Protein AF-A0A356ZAA3-F1 (afdb_monomer_lite)

Radius of gyration: 23.14 Å; chains: 1; bounding box: 61×34×57 Å

pLDDT: mean 82.39, std 9.38, range [46.5, 93.19]

Structure (mmCIF, N/CA/C/O backbone):
data_AF-A0A356ZAA3-F1
#
_entry.id   AF-A0A356ZAA3-F1
#
loop_
_atom_site.group_PDB
_atom_site.id
_atom_site.type_symbol
_atom_site.label_atom_id
_atom_site.label_alt_id
_atom_site.label_comp_id
_atom_site.label_asym_id
_atom_site.label_entity_id
_atom_site.label_seq_id
_atom_site.pdbx_PDB_ins_code
_atom_site.Cartn_x
_atom_site.Cartn_y
_atom_site.Cartn_z
_atom_site.occupancy
_atom_site.B_iso_or_equiv
_atom_site.auth_seq_id
_atom_site.auth_comp_id
_atom_site.auth_asym_id
_atom_site.auth_atom_id
_atom_site.pdbx_PDB_model_num
ATOM 1 N N . MET A 1 1 ? -2.327 -9.178 7.049 1.00 69.12 1 MET A N 1
ATOM 2 C CA . MET A 1 1 ? -2.289 -9.135 5.570 1.00 69.12 1 MET A CA 1
ATOM 3 C C . MET A 1 1 ? -1.180 -8.228 5.052 1.00 69.12 1 MET A C 1
ATOM 5 O O . MET A 1 1 ? -0.414 -8.702 4.233 1.00 69.12 1 MET A O 1
ATOM 9 N N . LYS A 1 2 ? -0.991 -7.006 5.581 1.00 73.06 2 LYS A N 1
ATOM 10 C CA . LYS A 1 2 ? 0.122 -6.114 5.181 1.00 73.06 2 LYS A CA 1
ATOM 11 C C . LYS A 1 2 ? 1.509 -6.770 5.188 1.00 73.06 2 LYS A C 1
ATOM 13 O O . LYS A 1 2 ? 2.260 -6.604 4.242 1.00 73.06 2 LYS A O 1
ATOM 18 N N . LYS A 1 3 ? 1.813 -7.593 6.202 1.00 79.88 3 LYS A N 1
ATOM 19 C CA . LYS A 1 3 ? 3.078 -8.351 6.267 1.00 79.88 3 LYS A CA 1
ATOM 20 C C . LYS A 1 3 ? 3.294 -9.289 5.075 1.00 79.88 3 LYS A C 1
ATOM 22 O O . LYS A 1 3 ? 4.422 -9.445 4.645 1.00 79.88 3 LYS A O 1
ATOM 27 N N . LEU A 1 4 ? 2.233 -9.904 4.548 1.00 84.75 4 LEU A N 1
ATOM 28 C CA . LEU A 1 4 ? 2.335 -10.791 3.387 1.00 84.75 4 LEU A CA 1
ATOM 29 C C . LEU A 1 4 ? 2.697 -9.992 2.130 1.00 84.75 4 LEU A C 1
ATOM 31 O O . LEU A 1 4 ? 3.590 -10.395 1.399 1.00 84.75 4 LEU A O 1
ATOM 35 N N . PHE A 1 5 ? 2.077 -8.823 1.937 1.00 85.06 5 PHE A N 1
ATOM 36 C CA . PHE A 1 5 ? 2.457 -7.906 0.860 1.00 85.06 5 PHE A CA 1
ATOM 37 C C . PHE A 1 5 ? 3.889 -7.385 1.020 1.00 85.06 5 PHE A C 1
ATOM 39 O O . PHE A 1 5 ? 4.611 -7.360 0.035 1.00 85.06 5 PHE A O 1
ATOM 46 N N . ALA A 1 6 ? 4.327 -7.068 2.243 1.00 84.56 6 ALA A N 1
ATOM 47 C CA . ALA A 1 6 ? 5.713 -6.674 2.510 1.00 84.56 6 ALA A CA 1
ATOM 48 C C . ALA A 1 6 ? 6.722 -7.789 2.163 1.00 84.56 6 ALA A C 1
ATOM 50 O O . ALA A 1 6 ? 7.775 -7.524 1.603 1.00 84.56 6 ALA A O 1
ATOM 51 N N . TRP A 1 7 ? 6.399 -9.057 2.437 1.00 87.75 7 TRP A N 1
ATOM 52 C CA . TRP A 1 7 ? 7.242 -10.179 2.003 1.00 87.75 7 TRP A CA 1
ATOM 53 C C . TRP A 1 7 ? 7.316 -10.305 0.478 1.00 87.75 7 TRP A C 1
ATOM 55 O O . TRP A 1 7 ? 8.381 -10.597 -0.058 1.00 87.75 7 TRP A O 1
ATOM 65 N N . ILE A 1 8 ? 6.208 -10.060 -0.228 1.00 89.75 8 ILE A N 1
ATOM 66 C CA . ILE A 1 8 ? 6.190 -10.051 -1.697 1.00 89.75 8 ILE A CA 1
ATOM 67 C C . ILE A 1 8 ? 7.066 -8.915 -2.239 1.00 89.75 8 ILE A C 1
ATOM 69 O O . ILE A 1 8 ? 7.830 -9.135 -3.174 1.00 89.75 8 ILE A O 1
ATOM 73 N N . THR A 1 9 ? 7.004 -7.718 -1.653 1.00 89.62 9 THR A N 1
ATOM 74 C CA . THR A 1 9 ? 7.828 -6.584 -2.096 1.00 89.62 9 THR A CA 1
ATOM 75 C C . THR A 1 9 ? 9.312 -6.774 -1.770 1.00 89.62 9 THR A C 1
ATOM 77 O O . THR A 1 9 ? 10.146 -6.433 -2.605 1.00 89.62 9 THR A O 1
ATOM 80 N N . VAL A 1 10 ? 9.659 -7.454 -0.668 1.00 90.38 10 VAL A N 1
ATOM 81 C CA . VAL A 1 10 ? 11.037 -7.929 -0.414 1.00 90.38 10 VAL A CA 1
ATOM 82 C C . VAL A 1 10 ? 11.510 -8.866 -1.523 1.00 90.38 10 VAL A C 1
ATOM 84 O O . VAL A 1 10 ? 12.618 -8.699 -2.026 1.00 90.38 10 VAL A O 1
ATOM 87 N N . LEU A 1 11 ? 10.685 -9.837 -1.932 1.00 92.56 11 LEU A N 1
ATOM 88 C CA . LEU A 1 11 ? 11.036 -10.750 -3.026 1.00 92.56 11 LEU A CA 1
ATOM 89 C C . LEU A 1 11 ? 11.244 -10.001 -4.349 1.00 92.56 11 LEU A C 1
ATOM 91 O O . LEU A 1 11 ? 12.172 -10.332 -5.081 1.00 92.56 11 LEU A O 1
ATOM 95 N N . LEU A 1 12 ? 10.441 -8.969 -4.631 1.00 90.38 12 LEU A N 1
ATOM 96 C CA . LEU A 1 12 ? 10.647 -8.090 -5.790 1.00 90.38 12 LEU A CA 1
ATOM 97 C C . LEU A 1 12 ? 11.955 -7.290 -5.688 1.00 90.38 12 LEU A C 1
ATOM 99 O O . LEU A 1 12 ? 12.651 -7.139 -6.687 1.00 90.38 12 LEU A O 1
ATOM 103 N N . GLY A 1 13 ? 12.323 -6.819 -4.495 1.00 88.50 13 GLY A N 1
ATOM 104 C CA . GLY A 1 13 ? 13.613 -6.164 -4.267 1.00 88.50 13 GLY A CA 1
ATOM 105 C C . GLY A 1 13 ? 14.798 -7.111 -4.486 1.00 88.50 13 GLY A C 1
ATOM 106 O O . GLY A 1 13 ? 15.776 -6.734 -5.125 1.00 88.50 13 GLY A O 1
ATOM 107 N N . ILE A 1 14 ? 14.693 -8.365 -4.029 1.00 90.94 14 ILE A N 1
ATOM 108 C CA . ILE A 1 14 ? 15.712 -9.403 -4.273 1.00 90.94 14 ILE A CA 1
ATOM 109 C C . ILE A 1 14 ? 15.798 -9.723 -5.766 1.00 90.94 14 ILE A C 1
ATOM 111 O O . ILE A 1 14 ? 16.895 -9.866 -6.302 1.00 90.94 14 ILE A O 1
ATOM 115 N N . TRP A 1 15 ? 14.654 -9.800 -6.448 1.00 91.06 15 TRP A N 1
ATOM 116 C CA . TRP A 1 15 ? 14.608 -9.971 -7.896 1.00 91.06 15 TRP A CA 1
ATOM 117 C C . TRP A 1 15 ? 15.370 -8.851 -8.614 1.00 91.06 15 TRP A C 1
ATOM 119 O O . TRP A 1 15 ? 16.254 -9.169 -9.402 1.00 91.06 15 TRP A O 1
ATOM 129 N N . LEU A 1 16 ? 15.127 -7.574 -8.280 1.00 86.06 16 LEU A N 1
ATOM 130 C CA . LEU A 1 16 ? 15.867 -6.431 -8.852 1.00 86.06 16 LEU A CA 1
ATOM 131 C C . LEU A 1 16 ? 17.370 -6.487 -8.605 1.00 86.06 16 LEU A C 1
ATOM 133 O O . LEU A 1 16 ? 18.150 -6.034 -9.435 1.00 86.06 16 LEU A O 1
ATOM 137 N N . MET A 1 17 ? 17.796 -7.040 -7.472 1.00 86.88 17 MET A N 1
ATOM 138 C CA . MET A 1 17 ? 19.218 -7.256 -7.262 1.00 86.88 17 MET A CA 1
ATOM 139 C C . MET A 1 17 ? 19.740 -8.321 -8.218 1.00 86.88 17 MET A C 1
ATOM 141 O O . MET A 1 17 ? 20.788 -8.123 -8.792 1.00 86.88 17 MET A O 1
ATOM 145 N N . ILE A 1 18 ? 19.033 -9.430 -8.437 1.00 87.56 18 ILE A N 1
ATOM 146 C CA . ILE A 1 18 ? 19.526 -10.544 -9.267 1.00 87.56 18 ILE A CA 1
ATOM 147 C C . ILE A 1 18 ? 19.454 -10.231 -10.776 1.00 87.56 18 ILE A C 1
ATOM 149 O O . ILE A 1 18 ? 20.2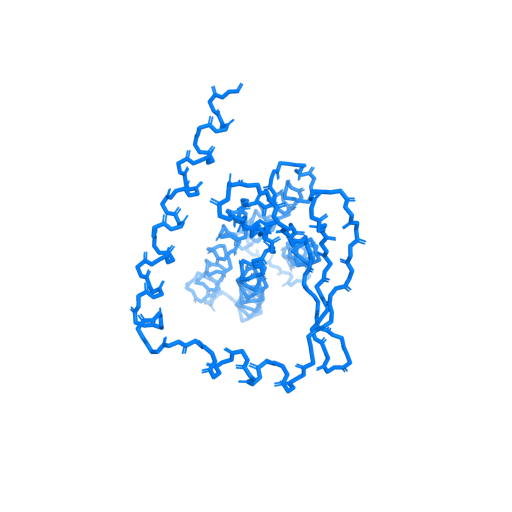43 -10.771 -11.557 1.00 87.56 18 ILE A O 1
ATOM 153 N N . THR A 1 19 ? 18.546 -9.349 -11.207 1.00 86.00 19 THR A N 1
ATOM 154 C CA . THR A 1 19 ? 18.301 -9.057 -12.630 1.00 86.00 19 THR A CA 1
ATOM 155 C C . THR A 1 19 ? 19.508 -8.590 -13.441 1.00 86.00 19 THR A C 1
ATOM 157 O O . THR A 1 19 ? 19.625 -9.067 -14.569 1.00 86.00 19 THR A O 1
ATOM 160 N N . PRO A 1 20 ? 20.437 -7.753 -12.942 1.00 83.00 20 PRO A N 1
ATOM 161 C CA . PRO A 1 20 ? 21.574 -7.295 -13.731 1.00 83.00 20 PRO A CA 1
ATOM 162 C C . PRO A 1 20 ? 22.512 -8.434 -14.148 1.00 83.00 20 PRO A C 1
ATOM 164 O O . PRO A 1 20 ? 23.068 -8.399 -15.244 1.00 83.00 20 PRO A O 1
ATOM 167 N N . TRP A 1 21 ? 22.639 -9.470 -13.309 1.00 83.19 21 TRP A N 1
ATOM 168 C CA . TRP A 1 21 ? 23.399 -10.685 -13.623 1.00 83.19 21 TRP A CA 1
ATOM 169 C C . TRP A 1 21 ? 22.630 -11.638 -14.540 1.00 83.19 21 TRP A C 1
ATOM 171 O O . TRP A 1 21 ? 23.234 -12.315 -15.366 1.00 83.19 21 TRP A O 1
ATOM 181 N N . LEU A 1 22 ? 21.302 -11.695 -14.411 1.00 82.06 22 LEU A N 1
ATOM 182 C CA . LEU A 1 22 ? 20.461 -12.583 -15.216 1.00 82.06 22 LEU A CA 1
ATOM 183 C C . LEU A 1 22 ? 20.287 -12.080 -16.659 1.00 82.06 22 LEU A C 1
ATOM 185 O O . LEU A 1 22 ? 20.209 -12.870 -17.596 1.00 82.06 22 LEU A O 1
ATOM 189 N N . LEU A 1 23 ? 20.193 -10.761 -16.822 1.00 77.00 23 LEU A N 1
ATOM 190 C CA . LEU A 1 23 ? 19.944 -10.079 -18.093 1.00 77.00 23 LEU A CA 1
ATOM 191 C C . LEU A 1 23 ? 21.234 -9.560 -18.754 1.00 77.00 23 LEU A C 1
ATOM 193 O O . LEU A 1 23 ? 21.143 -8.843 -19.749 1.00 77.00 23 LEU A O 1
ATOM 197 N N . ASP A 1 24 ? 22.402 -9.917 -18.206 1.00 75.88 24 ASP A N 1
ATOM 198 C CA . ASP A 1 24 ? 23.741 -9.556 -18.695 1.00 75.88 24 ASP A CA 1
ATOM 199 C C . ASP A 1 24 ? 23.861 -8.061 -19.029 1.00 75.88 24 ASP A C 1
ATOM 201 O O . ASP A 1 24 ? 24.126 -7.645 -20.163 1.00 75.88 24 ASP A O 1
ATOM 205 N N . TYR A 1 25 ? 23.578 -7.221 -18.030 1.00 75.31 25 TYR A N 1
ATOM 206 C CA . TYR A 1 25 ? 23.667 -5.776 -18.194 1.00 75.31 25 TYR A CA 1
ATOM 207 C C . TYR A 1 25 ? 25.112 -5.410 -18.541 1.00 75.31 25 TYR A C 1
ATOM 209 O O . TYR A 1 25 ? 26.010 -5.611 -17.735 1.00 75.31 25 TYR A O 1
ATOM 217 N N . ARG A 1 26 ? 25.355 -4.850 -19.726 1.00 71.38 26 ARG A N 1
ATOM 218 C CA . ARG A 1 26 ? 26.716 -4.468 -20.153 1.00 71.38 26 ARG A CA 1
ATOM 219 C C . ARG A 1 26 ? 27.172 -3.125 -19.591 1.00 71.38 26 ARG A C 1
ATOM 221 O O . ARG A 1 26 ? 28.364 -2.857 -19.507 1.00 71.38 26 ARG A O 1
ATOM 228 N N . GLU A 1 27 ? 26.210 -2.299 -19.202 1.00 77.25 27 GLU A N 1
ATOM 229 C CA . GLU A 1 27 ? 26.428 -0.946 -18.711 1.00 77.25 27 GLU A CA 1
ATOM 230 C C . GLU A 1 27 ? 26.426 -0.912 -17.180 1.00 77.25 27 GLU A C 1
ATOM 232 O O . GLU A 1 27 ? 25.598 -1.546 -16.528 1.00 77.25 27 GLU A O 1
ATOM 237 N N . ILE A 1 28 ? 27.324 -0.115 -16.600 1.00 79.31 28 ILE A N 1
ATOM 238 C CA . ILE A 1 28 ? 27.492 0.007 -15.141 1.00 79.31 28 ILE A CA 1
ATOM 239 C C . ILE A 1 28 ? 26.312 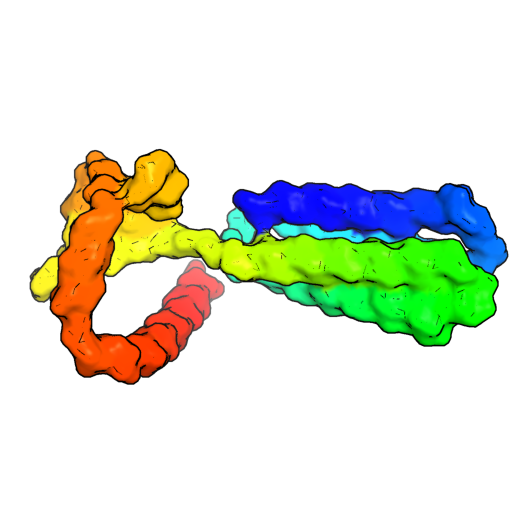0.765 -14.506 1.00 79.31 28 ILE A C 1
ATOM 241 O O . ILE A 1 28 ? 25.905 0.468 -13.383 1.00 79.31 28 ILE A O 1
ATOM 245 N N . LEU A 1 29 ? 25.733 1.736 -15.222 1.00 80.50 29 LEU A N 1
ATOM 246 C CA . LEU A 1 29 ? 24.666 2.599 -14.699 1.00 80.50 29 LEU A CA 1
ATOM 247 C C . LEU A 1 29 ? 23.366 1.832 -14.366 1.00 80.50 29 LEU A C 1
ATOM 249 O O . LEU A 1 29 ? 22.897 1.973 -13.235 1.00 80.50 29 LEU A O 1
ATOM 253 N N . PRO A 1 30 ? 22.796 0.997 -15.264 1.00 78.94 30 PRO A N 1
ATOM 254 C CA . PRO A 1 30 ? 21.618 0.190 -14.939 1.00 78.94 30 PRO A CA 1
ATOM 255 C C . PRO A 1 30 ? 21.880 -0.825 -13.817 1.00 78.94 30 PRO A C 1
ATOM 257 O O . PRO A 1 30 ? 21.014 -1.050 -12.981 1.00 78.94 30 PRO A O 1
ATOM 260 N N . GLN A 1 31 ? 23.088 -1.404 -13.746 1.00 81.44 31 GLN A N 1
ATOM 261 C CA . GLN A 1 31 ? 23.436 -2.364 -12.688 1.00 81.44 31 GLN A CA 1
ATOM 262 C C . GLN A 1 31 ? 23.372 -1.724 -11.296 1.00 81.44 31 GLN A C 1
ATOM 264 O O . GLN A 1 31 ? 22.765 -2.276 -10.374 1.00 81.44 31 GLN A O 1
ATOM 269 N N . TRP A 1 32 ? 23.993 -0.550 -11.136 1.00 85.75 32 TRP A N 1
ATOM 270 C CA . TRP A 1 32 ? 23.993 0.173 -9.863 1.00 85.75 32 TRP A CA 1
ATOM 271 C C . TRP A 1 32 ? 22.608 0.679 -9.484 1.00 85.75 32 TRP A C 1
ATOM 273 O O . TRP A 1 32 ? 22.242 0.607 -8.312 1.00 85.75 32 TRP A O 1
ATOM 283 N N . HIS A 1 33 ? 21.840 1.168 -10.457 1.00 85.81 33 HIS A N 1
ATOM 284 C CA . HIS A 1 33 ? 20.476 1.628 -10.232 1.00 85.81 33 HIS A CA 1
ATOM 285 C C . HIS A 1 33 ? 19.598 0.516 -9.639 1.00 85.81 33 HIS A C 1
ATOM 287 O O . HIS A 1 33 ? 19.064 0.683 -8.540 1.00 85.81 33 HIS A O 1
ATOM 293 N N . ASP A 1 34 ? 19.527 -0.639 -10.303 1.00 84.12 34 ASP A N 1
ATOM 294 C CA . ASP A 1 34 ? 18.655 -1.745 -9.892 1.00 84.12 34 ASP A CA 1
ATOM 295 C C . ASP A 1 34 ? 19.100 -2.335 -8.545 1.00 84.12 34 ASP A C 1
ATOM 297 O O . ASP A 1 34 ? 18.275 -2.604 -7.668 1.00 84.12 34 ASP A O 1
ATOM 301 N N . THR A 1 35 ? 20.416 -2.439 -8.323 1.00 86.25 35 THR A N 1
ATOM 302 C CA . THR A 1 35 ? 20.978 -2.938 -7.058 1.00 86.25 35 THR A CA 1
ATOM 303 C C . THR A 1 35 ? 20.656 -2.008 -5.887 1.00 86.25 35 THR A C 1
ATOM 305 O O . THR A 1 35 ? 20.248 -2.473 -4.821 1.00 86.25 35 THR A O 1
ATOM 308 N N . VAL A 1 36 ? 20.820 -0.691 -6.061 1.00 88.94 36 VAL A N 1
ATOM 309 C CA . VAL A 1 36 ? 20.560 0.293 -4.997 1.00 88.94 36 VAL A CA 1
ATOM 310 C C . VAL A 1 36 ? 19.067 0.380 -4.697 1.00 88.94 36 VAL A C 1
ATOM 312 O O . VAL A 1 36 ? 18.685 0.364 -3.527 1.00 88.94 36 VAL A O 1
ATOM 315 N N . VAL A 1 37 ? 18.214 0.432 -5.723 1.00 87.94 37 VAL A N 1
ATOM 316 C CA . VAL A 1 37 ? 16.758 0.489 -5.530 1.00 87.94 37 VAL A CA 1
ATOM 317 C C . VAL A 1 37 ? 16.249 -0.799 -4.880 1.00 87.94 37 VAL A C 1
ATOM 319 O O . VAL A 1 37 ? 15.506 -0.726 -3.898 1.00 87.94 37 VAL A O 1
ATOM 322 N N . GLY A 1 38 ? 16.703 -1.967 -5.347 1.00 88.12 38 GLY A N 1
ATOM 323 C CA . GLY A 1 38 ? 16.381 -3.261 -4.743 1.00 88.12 38 GLY A CA 1
ATOM 324 C C . GLY A 1 38 ? 16.782 -3.331 -3.268 1.00 88.12 38 GLY A C 1
ATOM 325 O O . GLY A 1 38 ? 15.967 -3.702 -2.420 1.00 88.12 38 GLY A O 1
ATOM 326 N N . LEU A 1 39 ? 17.996 -2.880 -2.933 1.00 91.31 39 LEU A N 1
ATOM 327 C CA . LEU A 1 39 ? 18.485 -2.834 -1.555 1.00 91.31 39 LEU A CA 1
ATOM 328 C C . LEU A 1 39 ? 17.632 -1.915 -0.666 1.00 91.31 39 LEU A C 1
ATOM 330 O O . LEU A 1 39 ? 17.275 -2.296 0.451 1.00 91.31 39 LEU A O 1
ATOM 334 N N . VAL A 1 40 ? 17.275 -0.722 -1.152 1.00 90.00 40 VAL A N 1
ATOM 335 C CA . VAL A 1 40 ? 16.429 0.228 -0.412 1.00 90.00 40 VAL A CA 1
ATOM 336 C C . VAL A 1 40 ? 15.053 -0.375 -0.123 1.00 90.00 40 VAL A C 1
ATOM 338 O O . VAL A 1 40 ? 14.593 -0.290 1.017 1.00 90.00 40 VAL A O 1
ATOM 341 N N . ILE A 1 41 ? 14.422 -1.025 -1.107 1.00 89.19 41 ILE A N 1
ATOM 342 C CA . ILE A 1 41 ? 13.119 -1.691 -0.934 1.00 89.19 41 ILE A CA 1
ATOM 343 C C . ILE A 1 41 ? 13.214 -2.777 0.144 1.00 89.19 41 ILE A C 1
ATOM 345 O O . ILE A 1 41 ? 12.431 -2.772 1.096 1.00 89.19 41 ILE A O 1
ATOM 349 N N . ILE A 1 42 ? 14.214 -3.662 0.048 1.00 90.44 42 ILE A N 1
ATOM 350 C CA . ILE A 1 42 ? 14.425 -4.747 1.018 1.00 90.44 42 ILE A CA 1
ATOM 351 C C . ILE A 1 42 ? 14.590 -4.186 2.434 1.00 90.44 42 ILE A C 1
ATOM 353 O O . ILE A 1 42 ? 13.957 -4.678 3.368 1.00 90.44 42 ILE A O 1
ATOM 357 N N . ILE A 1 43 ? 15.417 -3.151 2.609 1.00 89.06 43 ILE A N 1
ATOM 358 C CA . ILE A 1 43 ? 15.663 -2.543 3.922 1.00 89.06 43 ILE A CA 1
ATOM 359 C C . ILE A 1 43 ? 14.376 -1.930 4.484 1.00 89.06 43 ILE A C 1
ATOM 361 O O . ILE A 1 43 ? 14.044 -2.176 5.645 1.00 89.06 43 ILE A O 1
ATOM 365 N N . LEU A 1 44 ? 13.633 -1.160 3.682 1.00 86.62 44 LEU A N 1
ATOM 366 C CA . LEU A 1 44 ? 12.384 -0.525 4.117 1.00 86.62 44 LEU A CA 1
ATOM 367 C C . LEU A 1 44 ? 11.340 -1.558 4.550 1.00 86.62 44 LEU A C 1
ATOM 369 O O . LEU A 1 44 ? 10.712 -1.405 5.604 1.00 86.62 44 LEU A O 1
ATOM 373 N N . ASP A 1 45 ? 11.186 -2.628 3.776 1.00 85.19 45 ASP A N 1
ATOM 374 C CA . ASP A 1 45 ? 10.210 -3.673 4.064 1.00 85.19 45 ASP A CA 1
ATOM 375 C C . ASP A 1 45 ? 10.629 -4.550 5.249 1.00 85.19 45 ASP A C 1
ATOM 377 O O . ASP A 1 45 ? 9.789 -4.894 6.085 1.00 85.19 45 ASP A O 1
ATOM 381 N N . LEU A 1 46 ? 11.922 -4.853 5.403 1.00 86.62 46 LEU A N 1
ATOM 382 C CA . LEU A 1 46 ? 12.438 -5.537 6.592 1.00 86.62 46 LEU A CA 1
ATOM 383 C C . LEU A 1 46 ? 12.222 -4.695 7.849 1.00 86.62 46 LEU A C 1
ATOM 385 O O . LEU A 1 46 ? 11.730 -5.215 8.852 1.00 86.62 46 LEU A O 1
ATOM 389 N N . ILE A 1 47 ? 12.511 -3.391 7.799 1.00 85.50 47 ILE A N 1
ATOM 390 C CA . ILE A 1 47 ? 12.235 -2.475 8.913 1.00 85.50 47 ILE A CA 1
ATOM 391 C C . ILE A 1 47 ? 10.744 -2.492 9.252 1.00 85.50 47 ILE A C 1
ATOM 393 O O . ILE A 1 47 ? 10.395 -2.526 10.432 1.00 85.50 47 ILE A O 1
ATOM 397 N N . PHE A 1 48 ? 9.856 -2.512 8.255 1.00 81.56 48 PHE A N 1
ATOM 398 C CA . PHE A 1 48 ? 8.415 -2.615 8.479 1.00 81.56 48 PHE A CA 1
ATOM 399 C C . PHE A 1 48 ? 8.003 -3.956 9.112 1.00 81.56 48 PHE A C 1
ATOM 401 O O . PHE A 1 48 ? 7.164 -3.982 10.012 1.00 81.56 48 PHE A O 1
ATOM 408 N N . ILE A 1 49 ? 8.603 -5.073 8.688 1.00 82.44 49 ILE A N 1
ATOM 409 C CA . ILE A 1 49 ? 8.310 -6.413 9.220 1.00 82.44 49 ILE A CA 1
ATOM 410 C C . ILE A 1 49 ? 8.787 -6.562 10.674 1.00 82.44 49 ILE A C 1
ATOM 412 O O . ILE A 1 49 ? 8.056 -7.136 11.494 1.00 82.44 49 ILE A O 1
ATOM 416 N N . TYR A 1 50 ? 9.986 -6.054 10.988 1.00 80.88 50 TYR A N 1
ATOM 417 C CA . TYR A 1 50 ? 10.624 -6.158 12.306 1.00 80.88 50 TYR A CA 1
ATOM 418 C C . TYR A 1 50 ? 10.187 -5.075 13.294 1.00 80.88 50 TYR A C 1
ATOM 420 O O . TYR A 1 50 ? 10.241 -5.295 14.507 1.00 80.88 50 TYR A O 1
ATOM 428 N N . SER A 1 51 ? 9.717 -3.924 12.814 1.00 72.19 51 SER A N 1
ATOM 429 C CA . SER A 1 51 ? 9.191 -2.880 13.688 1.00 72.19 51 SER A CA 1
ATOM 430 C C . SER A 1 51 ? 7.958 -3.386 14.438 1.00 72.19 51 SER A C 1
ATOM 432 O O . SER A 1 51 ? 6.895 -3.617 13.869 1.00 72.19 51 SER A O 1
ATOM 434 N N . LYS A 1 52 ? 8.085 -3.499 15.765 1.00 58.59 52 LYS A N 1
ATOM 435 C CA . LYS A 1 52 ? 6.950 -3.629 16.699 1.00 58.59 52 LYS A CA 1
ATOM 436 C C . LYS A 1 52 ? 6.164 -2.319 16.858 1.00 58.59 52 LYS A C 1
ATOM 438 O O . LYS A 1 52 ? 5.141 -2.305 17.538 1.00 58.59 52 LYS A O 1
ATOM 443 N N . VAL A 1 53 ? 6.672 -1.228 16.281 1.00 50.25 53 VAL A N 1
ATOM 444 C CA . VAL A 1 53 ? 6.096 0.117 16.345 1.00 50.25 53 VAL A CA 1
ATOM 445 C C . VAL A 1 53 ? 4.791 0.153 15.550 1.00 50.25 53 VAL A C 1
ATOM 447 O O . VAL A 1 53 ? 4.730 -0.343 14.431 1.00 50.25 53 VAL A O 1
ATOM 450 N N . ASP A 1 54 ? 3.763 0.725 16.178 1.00 53.34 54 ASP A N 1
ATOM 451 C CA . ASP A 1 54 ? 2.365 0.827 15.754 1.00 53.34 54 ASP A CA 1
ATOM 452 C C . ASP A 1 54 ? 2.078 0.576 14.259 1.00 53.34 54 ASP A C 1
ATOM 454 O O . ASP A 1 54 ? 2.498 1.335 13.381 1.00 53.34 54 ASP A O 1
ATOM 458 N N . HIS A 1 55 ? 1.190 -0.395 14.002 1.00 53.53 55 HIS A N 1
ATOM 459 C CA . HIS A 1 55 ? 0.566 -0.770 12.715 1.00 53.53 55 HIS A CA 1
ATOM 460 C C . HIS A 1 55 ? -0.096 0.381 11.905 1.00 53.53 55 HIS A C 1
ATOM 462 O O . HIS A 1 55 ? -0.692 0.172 10.845 1.00 53.53 55 HIS A O 1
ATOM 468 N N . SER A 1 56 ? -0.016 1.607 12.419 1.00 51.50 56 SER A N 1
ATOM 469 C CA . SER A 1 56 ? -0.568 2.851 11.885 1.00 51.50 56 SER A CA 1
ATOM 470 C C . SER A 1 56 ? 0.323 3.506 10.818 1.00 51.50 56 SER A C 1
ATOM 472 O O . SER A 1 56 ? -0.168 4.273 9.987 1.00 51.50 56 SER A O 1
ATOM 474 N N . LYS A 1 57 ? 1.636 3.237 10.811 1.00 62.34 57 LYS A N 1
ATOM 475 C CA . LYS A 1 57 ? 2.566 3.935 9.910 1.00 62.34 57 LYS A CA 1
ATOM 476 C C . LYS A 1 57 ? 2.636 3.253 8.538 1.00 62.34 57 LYS A C 1
ATOM 478 O O . LYS A 1 57 ? 3.468 2.393 8.296 1.00 62.34 57 LYS A O 1
ATOM 483 N N . ASN A 1 58 ? 1.788 3.701 7.612 1.00 71.12 58 ASN A N 1
ATOM 484 C CA . ASN A 1 58 ? 1.803 3.283 6.200 1.00 71.12 58 ASN A CA 1
ATOM 485 C C . ASN A 1 58 ? 2.944 3.926 5.370 1.00 71.12 58 ASN A C 1
ATOM 487 O O . ASN A 1 58 ? 2.988 3.750 4.156 1.00 71.12 58 ASN A O 1
ATOM 491 N N . TRP A 1 59 ? 3.845 4.701 5.990 1.00 76.25 59 TRP A N 1
ATOM 492 C CA . TRP A 1 59 ? 4.900 5.440 5.281 1.00 76.25 59 TRP A CA 1
ATOM 493 C C . TRP A 1 59 ? 5.841 4.552 4.439 1.00 76.25 59 TRP A C 1
ATOM 495 O O . TRP A 1 59 ? 6.085 4.938 3.300 1.00 76.25 59 TRP A O 1
ATOM 505 N N . PRO A 1 60 ? 6.291 3.359 4.894 1.00 80.44 60 PRO A N 1
ATOM 506 C CA . PRO A 1 60 ? 7.137 2.484 4.070 1.00 80.44 60 PRO A CA 1
ATOM 507 C C . PRO A 1 60 ? 6.463 2.072 2.755 1.00 80.44 60 PRO A C 1
ATOM 509 O O . PRO A 1 60 ? 7.056 2.188 1.688 1.00 80.44 60 PRO A O 1
ATOM 512 N N . HIS A 1 61 ? 5.176 1.709 2.801 1.00 82.75 61 HIS A N 1
ATOM 513 C CA . HIS A 1 61 ? 4.411 1.395 1.592 1.00 82.75 61 HIS A CA 1
ATOM 514 C C . HIS A 1 61 ? 4.258 2.610 0.668 1.00 82.75 61 HIS A C 1
ATOM 516 O O . HIS A 1 61 ? 4.291 2.457 -0.546 1.00 82.75 61 HIS A O 1
ATOM 522 N N . PHE A 1 62 ? 4.132 3.823 1.214 1.00 85.50 62 PHE A N 1
ATOM 523 C CA . PHE A 1 62 ? 4.071 5.038 0.397 1.00 85.50 62 PHE A CA 1
ATOM 524 C C . PHE A 1 62 ? 5.390 5.306 -0.337 1.00 85.50 62 PHE A C 1
ATOM 526 O O . PHE A 1 62 ? 5.374 5.651 -1.517 1.00 85.50 62 PHE A O 1
ATOM 533 N N . VAL A 1 63 ? 6.527 5.093 0.332 1.00 87.25 63 VAL A N 1
ATOM 534 C CA . VAL A 1 63 ? 7.850 5.186 -0.302 1.00 87.25 63 VAL A CA 1
ATOM 535 C C . VAL A 1 63 ? 7.977 4.153 -1.421 1.00 87.25 63 VAL A C 1
ATOM 537 O O . VAL A 1 63 ? 8.380 4.515 -2.521 1.00 87.25 63 VAL A O 1
ATOM 540 N N . ASN A 1 64 ? 7.538 2.911 -1.203 1.00 88.44 64 ASN A N 1
ATOM 541 C CA . ASN A 1 64 ? 7.567 1.878 -2.242 1.00 88.44 64 ASN A CA 1
ATOM 542 C C . ASN A 1 64 ? 6.672 2.208 -3.447 1.00 88.44 64 ASN A C 1
ATOM 544 O O . ASN A 1 64 ? 7.032 1.875 -4.571 1.00 88.44 64 ASN A O 1
ATOM 548 N N . ILE A 1 65 ? 5.536 2.893 -3.255 1.00 87.69 65 ILE A N 1
ATOM 549 C CA . ILE A 1 65 ? 4.713 3.385 -4.377 1.00 87.69 65 ILE A CA 1
ATOM 550 C C . ILE A 1 65 ? 5.501 4.401 -5.210 1.00 87.69 65 ILE A C 1
ATOM 552 O O . ILE A 1 65 ? 5.511 4.307 -6.436 1.00 87.69 65 ILE A O 1
ATOM 556 N N . ILE A 1 66 ? 6.176 5.352 -4.555 1.00 91.06 66 ILE A N 1
ATOM 557 C CA . ILE A 1 66 ? 7.003 6.356 -5.240 1.00 91.06 66 ILE A CA 1
ATOM 558 C C . ILE A 1 66 ? 8.165 5.679 -5.972 1.00 91.06 66 ILE A C 1
ATOM 560 O O . ILE A 1 66 ? 8.412 6.003 -7.130 1.00 91.06 66 ILE A O 1
ATOM 564 N N . LEU A 1 67 ? 8.841 4.719 -5.334 1.00 89.31 67 LEU A N 1
ATOM 565 C CA . LEU A 1 67 ? 9.924 3.949 -5.951 1.00 89.31 67 LEU A CA 1
ATOM 566 C C . LEU A 1 67 ? 9.424 3.125 -7.145 1.00 89.31 67 LEU A C 1
ATOM 568 O O . LEU A 1 67 ? 10.071 3.118 -8.183 1.00 89.31 67 LEU A O 1
ATOM 572 N N . GLY A 1 68 ? 8.252 2.494 -7.050 1.00 88.19 68 GLY A N 1
ATOM 573 C CA . GLY A 1 68 ? 7.652 1.755 -8.165 1.00 88.19 68 GLY A CA 1
ATOM 574 C C . GLY A 1 68 ? 7.303 2.654 -9.350 1.00 88.19 68 GLY A C 1
ATOM 575 O O . GLY A 1 68 ? 7.558 2.298 -10.501 1.00 88.19 68 GLY A O 1
ATOM 576 N N . LEU A 1 69 ? 6.787 3.857 -9.079 1.00 91.25 69 LEU A N 1
ATOM 577 C CA . LEU A 1 69 ? 6.546 4.858 -10.118 1.00 91.25 69 LEU A CA 1
ATOM 578 C C . LEU A 1 69 ? 7.859 5.362 -10.732 1.00 91.25 69 LEU A C 1
ATOM 580 O O . LEU A 1 69 ? 7.940 5.511 -11.949 1.00 91.25 69 LEU A O 1
ATOM 584 N N . TRP A 1 70 ? 8.886 5.583 -9.909 1.00 91.00 70 TRP A N 1
ATOM 585 C CA . TRP A 1 70 ? 10.221 5.954 -10.373 1.00 91.00 70 TRP A CA 1
ATOM 586 C C . TRP A 1 70 ? 10.809 4.891 -11.308 1.00 91.00 70 TRP A C 1
ATOM 588 O O . TRP A 1 70 ? 11.244 5.258 -12.392 1.00 91.00 70 TRP A O 1
ATOM 598 N N . LEU A 1 71 ? 10.723 3.602 -10.955 1.00 87.69 71 LEU A N 1
ATOM 599 C CA . LEU A 1 71 ? 11.165 2.480 -11.801 1.00 87.69 71 LEU A CA 1
ATOM 600 C C . LEU A 1 71 ? 10.458 2.453 -13.167 1.00 87.69 71 LEU A C 1
ATOM 602 O O . LEU A 1 71 ? 11.058 2.194 -14.209 1.00 87.69 71 LEU A O 1
ATOM 606 N N . CYS A 1 72 ? 9.165 2.784 -13.200 1.00 88.19 72 CYS A N 1
ATOM 607 C CA . CYS A 1 72 ? 8.441 2.880 -14.468 1.00 88.19 72 CYS A CA 1
ATOM 608 C C . CYS A 1 72 ? 8.979 4.029 -15.337 1.00 88.19 72 CYS A C 1
ATOM 610 O O . CYS A 1 72 ? 9.122 3.882 -16.552 1.00 88.19 72 CYS A O 1
ATOM 612 N N . VAL A 1 73 ? 9.285 5.175 -14.722 1.00 87.81 73 VAL A N 1
ATOM 613 C CA . VA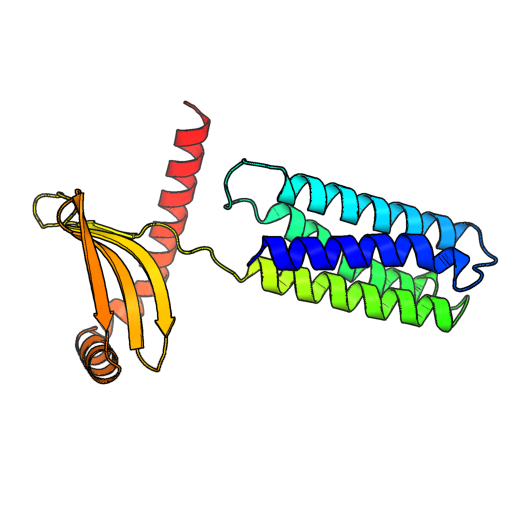L A 1 73 ? 9.825 6.349 -15.421 1.00 87.81 73 VAL A CA 1
ATOM 614 C C . VAL A 1 73 ? 11.271 6.110 -15.868 1.00 87.81 73 VAL A C 1
ATOM 616 O O . VAL A 1 73 ? 11.595 6.430 -17.011 1.00 87.81 73 VAL A O 1
ATOM 619 N N . SER A 1 74 ? 12.125 5.506 -15.034 1.00 84.88 74 SER A N 1
ATOM 620 C CA . SER A 1 74 ? 13.509 5.153 -15.388 1.00 84.88 74 SER A CA 1
ATOM 621 C C . SER A 1 74 ? 13.549 4.162 -16.547 1.00 84.88 74 SER A C 1
ATOM 623 O O . SER A 1 74 ? 14.286 4.381 -17.511 1.00 84.88 74 SER A O 1
ATOM 625 N N . GLY A 1 75 ? 12.700 3.132 -16.512 1.00 83.50 75 GLY A N 1
ATOM 626 C CA . GLY A 1 75 ? 12.576 2.150 -17.585 1.00 83.50 75 GLY A CA 1
ATOM 627 C C . GLY A 1 75 ? 12.219 2.781 -18.931 1.00 83.50 75 GLY A C 1
ATOM 628 O O . GLY A 1 75 ? 12.773 2.393 -19.955 1.00 83.50 75 GLY A O 1
ATOM 629 N N . ILE A 1 76 ? 11.338 3.786 -18.952 1.00 84.19 76 ILE A N 1
ATOM 630 C CA . ILE A 1 76 ? 10.914 4.457 -20.192 1.00 84.19 76 ILE A CA 1
ATOM 631 C C . ILE A 1 76 ? 11.945 5.491 -20.661 1.00 84.19 76 ILE A C 1
ATOM 633 O O . ILE A 1 76 ? 12.309 5.497 -21.837 1.00 84.19 76 ILE A O 1
ATOM 637 N N . VAL A 1 77 ? 12.392 6.374 -19.765 1.00 82.56 77 VAL A N 1
ATOM 638 C CA . VAL A 1 77 ? 13.158 7.582 -20.116 1.00 82.56 77 VAL A CA 1
ATOM 639 C C . VAL A 1 77 ? 14.661 7.319 -20.170 1.00 82.56 77 VAL A C 1
ATOM 641 O O . VAL A 1 77 ? 15.329 7.807 -21.077 1.00 82.56 77 VAL A O 1
ATOM 644 N N . ILE A 1 78 ? 15.197 6.562 -19.209 1.00 77.75 78 ILE A N 1
ATOM 645 C CA . ILE A 1 78 ? 16.646 6.404 -19.013 1.00 77.75 78 ILE A CA 1
ATOM 646 C C . ILE A 1 78 ? 17.143 5.138 -19.713 1.00 77.75 78 ILE A C 1
ATOM 648 O O . ILE A 1 78 ? 18.091 5.183 -20.492 1.00 77.75 78 ILE A O 1
ATOM 652 N N . PHE A 1 79 ? 16.486 4.005 -19.461 1.00 75.94 79 PHE A N 1
ATOM 653 C CA . PHE A 1 79 ? 16.958 2.689 -19.908 1.00 75.94 79 PHE A CA 1
ATOM 654 C C . PHE A 1 79 ? 16.240 2.169 -21.157 1.00 75.94 79 PHE A C 1
ATOM 656 O O . PHE A 1 79 ? 16.706 1.230 -21.806 1.00 75.94 79 PHE A O 1
ATOM 663 N N . GLY A 1 80 ? 15.143 2.822 -21.542 1.00 69.88 80 GLY A N 1
ATOM 664 C CA . GLY A 1 80 ? 14.351 2.500 -22.725 1.00 69.88 80 GLY A CA 1
ATOM 665 C C . GLY A 1 80 ? 15.140 2.475 -24.039 1.00 69.88 80 GLY A C 1
ATOM 666 O O . GLY A 1 80 ? 14.902 1.565 -24.837 1.00 69.88 80 GLY A O 1
ATOM 667 N N . PRO A 1 81 ? 16.081 3.412 -24.272 1.00 73.94 81 PRO A N 1
ATOM 668 C CA . PRO A 1 81 ? 16.920 3.419 -25.473 1.00 73.94 81 PRO A CA 1
ATOM 669 C C . PRO A 1 81 ? 18.056 2.383 -25.473 1.00 73.94 81 PRO A C 1
ATOM 671 O O . PRO A 1 81 ? 18.629 2.129 -26.527 1.00 73.94 81 PRO A O 1
ATOM 674 N N . ILE A 1 82 ? 18.406 1.808 -24.316 1.00 75.56 82 ILE A N 1
ATOM 675 C CA . ILE A 1 82 ? 19.610 0.975 -24.150 1.00 75.56 82 ILE A CA 1
ATOM 676 C C . ILE A 1 82 ? 19.309 -0.490 -24.470 1.00 75.56 82 ILE A C 1
ATOM 678 O O . ILE A 1 82 ? 20.052 -1.147 -25.195 1.00 75.56 82 ILE A O 1
ATOM 682 N N . SER A 1 83 ? 18.213 -1.021 -23.926 1.00 79.25 83 SER A N 1
ATOM 683 C CA . SER A 1 83 ? 17.803 -2.404 -24.161 1.00 79.25 83 SER A CA 1
ATOM 684 C C . SER A 1 83 ? 16.319 -2.591 -23.883 1.00 79.25 83 SER A C 1
ATOM 686 O O . SER A 1 83 ? 15.795 -2.178 -22.847 1.00 79.25 83 SER A O 1
ATOM 688 N N . ALA A 1 84 ? 15.642 -3.294 -24.792 1.00 81.88 84 ALA A N 1
ATOM 689 C CA . ALA A 1 84 ? 14.241 -3.649 -24.616 1.00 81.88 84 ALA A CA 1
ATOM 690 C C . ALA A 1 84 ? 14.025 -4.555 -23.390 1.00 81.88 84 ALA A C 1
ATOM 692 O O . ALA A 1 84 ? 13.003 -4.424 -22.721 1.00 81.88 84 ALA A O 1
ATOM 693 N N . ALA A 1 85 ? 14.978 -5.438 -23.069 1.00 80.50 85 ALA A N 1
ATOM 694 C CA . ALA A 1 85 ? 14.860 -6.351 -21.933 1.00 80.50 85 ALA A CA 1
ATOM 695 C C . ALA A 1 85 ? 14.910 -5.603 -20.589 1.00 80.50 85 ALA A C 1
ATOM 697 O O . ALA A 1 85 ? 14.066 -5.840 -19.727 1.00 80.50 85 ALA A O 1
ATOM 698 N N . ILE A 1 86 ? 15.833 -4.642 -20.456 1.00 80.44 86 ILE A N 1
ATOM 699 C CA . ILE A 1 86 ? 15.961 -3.786 -19.263 1.00 80.44 86 ILE A CA 1
ATOM 700 C C . ILE A 1 86 ? 14.687 -2.958 -19.084 1.00 80.44 86 ILE A C 1
ATOM 702 O O . ILE A 1 86 ? 14.097 -2.943 -18.008 1.00 80.44 86 ILE A O 1
ATOM 706 N N . ARG A 1 87 ? 14.195 -2.350 -20.172 1.00 83.06 87 ARG A N 1
ATOM 707 C CA . ARG A 1 87 ? 12.958 -1.561 -20.162 1.00 83.06 87 ARG A CA 1
ATOM 708 C C . ARG A 1 87 ? 11.766 -2.347 -19.623 1.00 83.06 87 ARG A C 1
ATOM 710 O O . ARG A 1 87 ? 11.025 -1.841 -18.784 1.00 83.06 87 ARG A O 1
ATOM 717 N N . TRP A 1 88 ? 11.542 -3.555 -20.135 1.00 84.94 88 TRP A N 1
ATOM 718 C CA . TRP A 1 88 ? 10.395 -4.358 -19.714 1.00 84.94 88 TRP A CA 1
ATOM 719 C C . TRP A 1 88 ? 10.535 -4.851 -18.273 1.00 84.94 88 TRP A C 1
ATOM 721 O O . TRP A 1 88 ? 9.537 -4.840 -17.558 1.00 84.94 88 TRP A O 1
ATOM 731 N N . ASN A 1 89 ? 11.742 -5.209 -17.825 1.00 88.00 89 ASN A N 1
ATOM 732 C CA . ASN A 1 89 ? 11.987 -5.573 -16.429 1.00 88.00 89 ASN A CA 1
ATOM 733 C C . ASN A 1 89 ? 11.636 -4.415 -15.478 1.00 88.00 89 ASN A C 1
ATOM 735 O O . ASN A 1 89 ? 10.818 -4.591 -14.577 1.00 88.00 89 ASN A O 1
ATOM 739 N N . GLU A 1 90 ? 12.162 -3.219 -15.749 1.00 86.50 90 GLU A N 1
ATOM 740 C CA . GLU A 1 90 ? 11.916 -2.008 -14.954 1.00 86.50 90 GLU A CA 1
ATOM 741 C C . GLU A 1 90 ? 10.422 -1.664 -14.866 1.00 86.50 90 GLU A C 1
ATOM 743 O O . GLU A 1 90 ? 9.881 -1.436 -13.782 1.00 86.50 90 GLU A O 1
ATOM 748 N N . ILE A 1 91 ? 9.718 -1.688 -16.004 1.00 87.50 91 ILE A N 1
ATOM 749 C CA . ILE A 1 91 ? 8.287 -1.366 -16.059 1.00 87.50 91 ILE A CA 1
ATOM 750 C C . ILE A 1 91 ? 7.456 -2.418 -15.316 1.00 87.50 91 ILE A C 1
ATOM 752 O O . ILE A 1 91 ? 6.576 -2.064 -14.533 1.00 87.50 91 ILE A O 1
ATOM 756 N N . ILE A 1 92 ? 7.714 -3.711 -15.544 1.00 90.31 92 ILE A N 1
ATOM 757 C CA . ILE A 1 92 ? 6.936 -4.790 -14.921 1.00 90.31 92 ILE A CA 1
ATOM 758 C C . ILE A 1 92 ? 7.135 -4.770 -13.405 1.00 90.31 92 ILE A C 1
ATOM 760 O O . ILE A 1 92 ? 6.154 -4.790 -12.658 1.00 90.31 92 ILE A O 1
ATOM 764 N N . VAL A 1 93 ? 8.384 -4.688 -12.939 1.00 89.75 93 VAL A N 1
ATOM 765 C CA . VAL A 1 93 ? 8.678 -4.663 -11.504 1.00 89.75 93 VAL A CA 1
ATOM 766 C C . VAL A 1 93 ? 8.157 -3.379 -10.860 1.00 89.75 93 VAL A C 1
ATOM 768 O O . VAL A 1 93 ? 7.546 -3.448 -9.792 1.00 89.75 93 VAL A O 1
ATOM 771 N N . GLY A 1 94 ? 8.308 -2.227 -11.519 1.00 89.19 94 GLY A N 1
ATOM 772 C CA . GLY A 1 94 ? 7.783 -0.949 -11.041 1.00 89.19 94 GLY A CA 1
ATOM 773 C C . GLY A 1 94 ? 6.263 -0.964 -10.849 1.00 89.19 94 GLY A C 1
ATOM 774 O O . GLY A 1 94 ? 5.768 -0.564 -9.790 1.00 89.19 94 GLY A O 1
ATOM 775 N N . ILE A 1 95 ? 5.518 -1.506 -11.821 1.00 91.44 95 ILE A N 1
ATOM 776 C CA . ILE A 1 95 ? 4.057 -1.656 -11.734 1.00 91.44 95 ILE A CA 1
ATOM 777 C C . ILE A 1 95 ? 3.678 -2.599 -10.590 1.00 91.44 95 ILE A C 1
ATOM 779 O O . ILE A 1 95 ? 2.807 -2.259 -9.786 1.00 91.44 95 ILE A O 1
ATOM 783 N N . LEU A 1 96 ? 4.321 -3.767 -10.493 1.00 92.25 96 LEU A N 1
ATOM 784 C CA . LEU A 1 96 ? 4.036 -4.738 -9.433 1.00 92.25 96 LEU A CA 1
ATOM 785 C C . LEU A 1 96 ? 4.302 -4.139 -8.047 1.00 92.25 96 LEU A C 1
ATOM 787 O O . LEU A 1 96 ? 3.454 -4.247 -7.159 1.00 92.25 96 LEU A O 1
ATOM 791 N N . LEU A 1 97 ? 5.435 -3.456 -7.871 1.00 91.50 97 LEU A N 1
ATOM 792 C CA . LEU A 1 97 ? 5.808 -2.816 -6.612 1.00 91.50 97 LEU A CA 1
ATOM 793 C C . LEU A 1 97 ? 4.791 -1.746 -6.199 1.00 91.50 97 LEU A C 1
ATOM 795 O O . LEU A 1 97 ? 4.330 -1.742 -5.051 1.00 91.50 97 LEU A O 1
ATOM 799 N N . ALA A 1 98 ? 4.409 -0.869 -7.132 1.00 90.12 98 ALA A N 1
ATOM 800 C CA . ALA A 1 98 ? 3.435 0.188 -6.882 1.00 90.12 98 ALA A CA 1
ATOM 801 C C . ALA A 1 98 ? 2.051 -0.388 -6.551 1.00 90.12 98 ALA A C 1
ATOM 803 O O . ALA A 1 98 ? 1.411 0.047 -5.592 1.00 90.12 98 ALA A O 1
ATOM 804 N N . LEU A 1 99 ? 1.608 -1.405 -7.294 1.00 89.94 99 LEU A N 1
ATOM 805 C CA . LEU A 1 99 ? 0.302 -2.033 -7.119 1.00 89.94 99 LEU A CA 1
ATOM 806 C C . LEU A 1 99 ? 0.195 -2.766 -5.776 1.00 89.94 99 LEU A C 1
ATOM 808 O O . LEU A 1 99 ? -0.741 -2.513 -5.013 1.00 89.94 99 LEU A O 1
ATOM 812 N N . PHE A 1 100 ? 1.167 -3.617 -5.432 1.00 88.38 100 PHE A N 1
ATOM 813 C CA . PHE A 1 100 ? 1.159 -4.322 -4.146 1.00 88.38 100 PHE A CA 1
ATOM 814 C C . PHE A 1 100 ? 1.267 -3.360 -2.958 1.00 88.38 100 PHE A C 1
ATOM 816 O O . PHE A 1 100 ? 0.572 -3.542 -1.954 1.00 88.38 100 PHE A O 1
ATOM 823 N N . SER A 1 101 ? 2.062 -2.296 -3.084 1.00 86.38 101 SER A N 1
ATOM 824 C CA . SER A 1 101 ? 2.204 -1.284 -2.032 1.00 86.38 101 SER A CA 1
ATOM 825 C C . SER A 1 101 ? 0.946 -0.419 -1.871 1.00 86.38 101 SER A C 1
ATOM 827 O O . SER A 1 101 ? 0.556 -0.082 -0.745 1.00 86.38 101 SER A O 1
ATOM 829 N N . ALA A 1 102 ? 0.245 -0.108 -2.966 1.00 86.12 102 ALA A N 1
ATOM 830 C CA . ALA A 1 102 ? -1.039 0.591 -2.926 1.00 86.12 102 ALA A CA 1
ATOM 831 C C . ALA A 1 102 ? -2.123 -0.252 -2.238 1.00 86.12 102 ALA A C 1
ATOM 833 O O . ALA A 1 102 ? -2.804 0.238 -1.333 1.00 86.12 102 ALA A O 1
ATOM 834 N N . ILE A 1 103 ? -2.231 -1.537 -2.588 1.00 85.12 103 ILE A N 1
ATOM 835 C CA . ILE A 1 103 ? -3.176 -2.466 -1.951 1.00 85.12 103 ILE A CA 1
ATOM 836 C C . ILE A 1 103 ? -2.871 -2.598 -0.454 1.00 85.12 103 ILE A C 1
ATOM 838 O O . ILE A 1 103 ? -3.778 -2.506 0.376 1.00 85.12 103 ILE A O 1
ATOM 842 N N . ALA A 1 104 ? -1.596 -2.737 -0.079 1.00 81.06 104 ALA A N 1
ATOM 843 C CA . ALA A 1 104 ? -1.192 -2.807 1.325 1.00 81.06 104 ALA A CA 1
ATOM 844 C C . ALA A 1 104 ? -1.603 -1.554 2.123 1.00 81.06 104 ALA A C 1
ATOM 846 O O . ALA A 1 104 ? -1.984 -1.659 3.293 1.00 81.06 104 ALA A O 1
ATOM 847 N N . THR A 1 105 ? -1.591 -0.382 1.481 1.00 79.25 105 THR A N 1
ATOM 848 C CA . THR A 1 105 ? -2.015 0.892 2.083 1.00 79.25 105 THR A CA 1
ATOM 849 C C . THR A 1 105 ? -3.531 0.964 2.297 1.00 79.25 105 THR A C 1
ATOM 851 O O . THR A 1 105 ? -3.974 1.505 3.313 1.00 79.25 105 THR A O 1
ATOM 854 N N . GLN A 1 106 ? -4.328 0.392 1.388 1.00 74.62 106 GLN A N 1
ATOM 855 C CA . GLN A 1 106 ? -5.797 0.388 1.464 1.00 74.62 106 GLN A CA 1
ATOM 856 C C . GLN A 1 106 ? -6.365 -0.572 2.513 1.00 74.62 106 GLN A C 1
ATOM 858 O O . GLN A 1 106 ? -7.508 -0.410 2.941 1.00 74.62 106 GLN A O 1
ATOM 863 N N . ILE A 1 107 ? -5.578 -1.548 2.974 1.00 68.25 107 ILE A N 1
ATOM 864 C CA . ILE A 1 107 ? -5.975 -2.433 4.071 1.00 68.25 107 ILE A CA 1
ATOM 865 C C . ILE A 1 107 ? -5.926 -1.621 5.372 1.00 68.25 107 ILE A C 1
ATOM 867 O O . ILE A 1 107 ? -4.934 -1.605 6.104 1.00 68.25 107 ILE A O 1
ATOM 871 N N . ILE A 1 108 ? -7.008 -0.900 5.657 1.00 58.31 108 ILE A N 1
ATOM 872 C CA . ILE A 1 108 ? -7.222 -0.229 6.936 1.00 58.31 108 ILE A CA 1
ATOM 873 C C . ILE A 1 108 ? -7.396 -1.341 7.969 1.00 58.31 108 ILE A C 1
ATOM 875 O O . ILE A 1 108 ? -8.423 -2.015 8.015 1.00 58.31 108 ILE A O 1
ATOM 879 N N . GLU A 1 109 ? -6.369 -1.579 8.783 1.00 61.81 109 GLU A N 1
ATOM 880 C CA . GLU A 1 109 ? -6.510 -2.468 9.930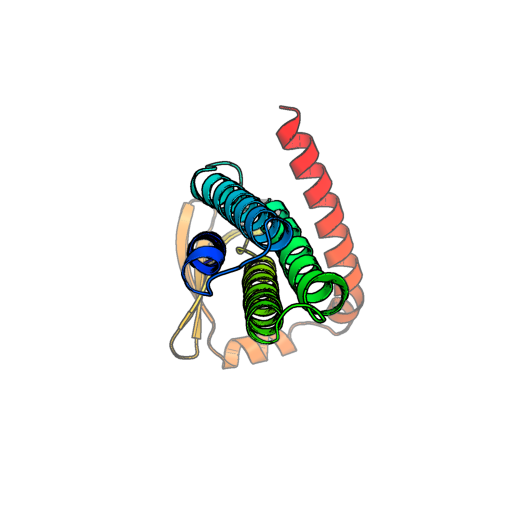 1.00 61.81 109 GLU A CA 1
ATOM 881 C C . GLU A 1 109 ? -7.572 -1.856 10.848 1.00 61.81 109 GLU A C 1
ATOM 883 O O . GLU A 1 109 ? -7.414 -0.730 11.330 1.00 61.81 109 GLU A O 1
ATOM 888 N N . GLY A 1 110 ? -8.696 -2.564 11.005 1.00 56.25 110 GLY A N 1
ATOM 889 C CA . GLY A 1 110 ? -9.825 -2.114 11.808 1.00 56.25 110 GLY A CA 1
ATOM 890 C C . GLY A 1 110 ? -9.343 -1.732 13.201 1.00 56.25 110 GLY A C 1
ATOM 891 O O . GLY A 1 110 ? -8.880 -2.580 13.964 1.00 56.25 110 GLY A O 1
ATOM 892 N N . ARG A 1 111 ? -9.406 -0.437 13.520 1.00 65.56 111 ARG A N 1
ATOM 893 C CA . ARG A 1 111 ? -9.155 0.030 14.882 1.00 65.56 111 ARG A CA 1
ATOM 894 C C . ARG A 1 111 ? -10.293 -0.439 15.775 1.00 65.56 111 ARG A C 1
ATOM 896 O O . ARG A 1 111 ? -11.426 -0.571 15.319 1.00 65.56 111 ARG A O 1
ATOM 903 N N . LYS A 1 112 ? -9.987 -0.646 17.055 1.00 72.31 112 LYS A N 1
ATOM 904 C CA . LYS A 1 112 ? -11.005 -0.940 18.062 1.00 72.31 112 LYS A CA 1
ATOM 905 C C . LYS A 1 112 ? -12.055 0.170 18.058 1.00 72.31 112 LYS A C 1
ATOM 907 O O . LYS A 1 112 ? -11.705 1.343 18.199 1.00 72.31 112 LYS A O 1
ATOM 912 N N . THR A 1 113 ? -13.316 -0.197 17.862 1.00 80.25 113 THR A N 1
ATOM 913 C CA . THR A 1 113 ? -14.443 0.743 17.882 1.00 80.25 113 THR A CA 1
ATOM 914 C C . THR A 1 113 ? -15.191 0.579 19.193 1.00 80.25 113 THR A C 1
ATOM 916 O O . THR A 1 113 ? -15.490 -0.543 19.594 1.00 80.25 113 THR A O 1
ATOM 919 N N . TYR A 1 114 ? -15.481 1.693 19.858 1.00 84.00 114 TYR A N 1
ATOM 920 C CA . TYR A 1 114 ? -16.182 1.719 21.136 1.00 84.00 114 TYR A CA 1
ATOM 921 C C . TYR A 1 114 ? -17.566 2.326 20.938 1.00 84.00 114 TYR A C 1
ATOM 923 O O . TYR A 1 114 ? -17.692 3.409 20.367 1.00 84.00 114 TYR A O 1
ATOM 931 N N . ILE A 1 115 ? -18.589 1.629 21.417 1.00 85.44 115 ILE A N 1
ATOM 932 C CA . ILE A 1 115 ? -19.958 2.130 21.524 1.00 85.44 115 ILE A CA 1
ATOM 933 C C . ILE A 1 115 ? -20.192 2.453 22.997 1.00 85.44 115 ILE A C 1
ATOM 935 O O . ILE A 1 115 ? -19.934 1.608 23.855 1.00 85.44 115 ILE A O 1
ATOM 939 N N . TYR A 1 116 ? -20.650 3.668 23.289 1.00 85.62 116 TYR A N 1
ATOM 940 C CA . TYR A 1 116 ? -20.855 4.167 24.650 1.00 85.62 116 TYR A CA 1
ATOM 941 C C . TYR A 1 116 ? -22.341 4.161 25.033 1.00 85.62 116 TYR A C 1
ATOM 943 O O . TYR A 1 116 ? -23.212 4.289 24.172 1.00 85.62 116 TYR A O 1
ATOM 951 N N . THR A 1 117 ? -22.628 4.018 26.326 1.00 86.25 117 THR A N 1
ATOM 952 C CA . THR A 1 117 ? -23.964 4.208 26.911 1.00 86.25 117 THR A CA 1
ATOM 953 C C . THR A 1 117 ? -24.265 5.697 27.114 1.00 86.25 117 THR A C 1
ATOM 955 O O . THR A 1 117 ? -23.381 6.547 26.986 1.00 86.25 117 THR A O 1
ATOM 958 N N . LYS A 1 118 ? -25.506 6.030 27.498 1.00 85.62 118 LYS A N 1
ATOM 959 C CA . LYS A 1 118 ? -25.888 7.402 27.886 1.00 85.62 118 LYS A CA 1
ATOM 960 C C . LYS A 1 118 ? -25.085 7.939 29.079 1.00 85.62 118 LYS A C 1
ATOM 962 O O . LYS A 1 118 ? -24.890 9.142 29.184 1.00 85.62 118 LYS A O 1
ATOM 967 N N . GLU A 1 119 ? -24.604 7.052 29.943 1.00 83.75 119 GLU A N 1
ATOM 968 C CA . GLU A 1 119 ? -23.800 7.372 31.130 1.00 83.75 119 GLU A CA 1
ATOM 969 C C . GLU A 1 119 ? -22.296 7.465 30.812 1.00 83.75 119 GLU A C 1
ATOM 971 O O . GLU A 1 119 ? -21.483 7.699 31.702 1.00 83.75 119 GLU A O 1
ATOM 976 N N . GLY A 1 120 ? -21.899 7.262 29.549 1.00 77.31 120 GLY A N 1
ATOM 977 C CA . GLY A 1 120 ? -20.504 7.326 29.106 1.00 77.31 120 GLY A CA 1
ATOM 978 C C . GLY A 1 120 ? -19.690 6.050 29.346 1.00 77.31 120 GLY A C 1
ATOM 979 O O . GLY A 1 120 ? -18.507 6.007 29.006 1.00 77.31 120 GLY A O 1
ATOM 980 N N . SER A 1 121 ? -20.295 4.986 29.881 1.00 81.94 121 SER A N 1
ATOM 981 C CA . SER A 1 121 ? -19.643 3.679 30.018 1.00 81.94 121 SER A CA 1
ATOM 982 C C . SER A 1 121 ? -19.527 2.963 28.663 1.00 81.94 121 SER A C 1
ATOM 984 O O . SER A 1 121 ? -20.337 3.170 27.760 1.00 81.94 121 SER A O 1
ATOM 986 N N . VAL A 1 122 ? -18.493 2.133 28.475 1.00 82.12 122 VAL A N 1
ATOM 987 C CA . VAL A 1 122 ? -18.299 1.371 27.225 1.00 82.12 122 VAL A CA 1
ATOM 988 C C . VAL A 1 122 ? -19.283 0.201 27.186 1.00 82.12 122 VAL A C 1
ATOM 990 O O . VAL A 1 122 ? -19.151 -0.754 27.950 1.00 82.12 122 VAL A O 1
ATOM 993 N N . LEU A 1 123 ? -20.244 0.259 26.263 1.00 84.31 123 LEU A N 1
ATOM 994 C CA . LEU A 1 123 ? -21.232 -0.793 26.028 1.00 84.31 123 LEU A CA 1
ATOM 995 C C . LEU A 1 123 ? -20.623 -1.947 25.224 1.00 84.31 123 LEU A C 1
ATOM 997 O O . LEU A 1 123 ? -20.750 -3.105 25.609 1.00 84.31 123 LEU A O 1
ATOM 1001 N N . VAL A 1 124 ? -19.963 -1.639 24.104 1.00 85.25 124 VAL A N 1
ATOM 1002 C CA . VAL A 1 124 ? -19.380 -2.646 23.204 1.00 85.25 124 VAL A CA 1
ATOM 1003 C C . VAL A 1 124 ? -18.042 -2.156 22.658 1.00 85.25 124 VAL A C 1
ATOM 1005 O O . VAL A 1 124 ? -17.965 -1.101 22.034 1.00 85.25 124 VAL A O 1
ATOM 1008 N N . GLU A 1 125 ? -16.994 -2.952 22.855 1.00 85.56 125 GLU A N 1
ATOM 1009 C CA . GLU A 1 125 ? -15.693 -2.813 22.200 1.00 85.56 125 GLU A CA 1
ATOM 1010 C C . GLU A 1 125 ? -15.609 -3.814 21.046 1.00 85.56 125 GLU A C 1
ATOM 1012 O O . GLU A 1 125 ? -15.439 -5.013 21.262 1.00 85.56 125 GLU A O 1
ATOM 1017 N N . MET A 1 126 ? -15.683 -3.341 19.808 1.00 82.12 126 MET A N 1
ATOM 1018 C CA . MET A 1 126 ? -15.479 -4.171 18.624 1.00 82.12 126 MET A CA 1
ATOM 1019 C C . MET A 1 126 ? -13.988 -4.281 18.322 1.00 82.12 126 MET A C 1
ATOM 1021 O O . MET A 1 126 ? -13.314 -3.277 18.107 1.00 82.12 126 MET A O 1
ATOM 1025 N N . SER A 1 127 ? -13.466 -5.507 18.306 1.00 78.25 127 SER A N 1
ATOM 1026 C CA . SER A 1 127 ? -12.041 -5.783 18.085 1.00 78.25 127 SER A CA 1
ATOM 1027 C C . SER A 1 127 ? -11.734 -6.306 16.684 1.00 78.25 127 SER A C 1
ATOM 1029 O O . SER A 1 127 ? -10.671 -6.007 16.150 1.00 78.25 127 SER A O 1
ATOM 1031 N N . LYS A 1 128 ? -12.615 -7.125 16.094 1.00 76.88 128 LYS A N 1
ATOM 1032 C CA . LYS A 1 128 ? -12.432 -7.682 14.742 1.00 76.88 128 LYS A CA 1
ATOM 1033 C C . LYS A 1 128 ? -13.773 -7.834 14.038 1.00 76.88 128 LYS A C 1
ATOM 1035 O O . LYS A 1 128 ? -14.738 -8.261 14.664 1.00 76.88 128 LYS A O 1
ATOM 1040 N N . MET A 1 129 ? -13.801 -7.563 12.740 1.00 81.75 129 MET A N 1
ATOM 1041 C CA . MET A 1 129 ? -14.942 -7.814 11.864 1.00 81.75 129 MET A CA 1
ATOM 1042 C C . MET A 1 129 ? -14.466 -8.676 10.698 1.00 81.75 129 MET A C 1
ATOM 1044 O O . MET A 1 129 ? -13.525 -8.299 10.006 1.00 81.75 129 MET A O 1
ATOM 1048 N N . ASN A 1 130 ? -15.096 -9.832 10.512 1.00 82.50 130 ASN A N 1
ATOM 1049 C CA . ASN A 1 130 ? -14.824 -10.751 9.414 1.00 82.50 130 ASN A CA 1
ATOM 1050 C C . ASN A 1 130 ? -16.117 -11.031 8.653 1.00 82.50 130 ASN A C 1
ATOM 1052 O O . ASN A 1 130 ? -17.190 -11.081 9.246 1.00 82.50 130 ASN A O 1
ATOM 1056 N N . TYR A 1 131 ? -15.999 -11.292 7.360 1.00 83.44 131 TYR A N 1
ATOM 1057 C CA . TYR A 1 131 ? -17.074 -11.861 6.561 1.00 83.44 131 TYR A CA 1
ATOM 1058 C C . TYR A 1 131 ? -16.794 -13.350 6.366 1.00 83.44 131 TYR A C 1
ATOM 1060 O O . TYR A 1 131 ? -15.686 -13.717 5.972 1.00 83.44 131 TYR A O 1
ATOM 1068 N N . LYS A 1 132 ? -17.756 -14.210 6.699 1.00 83.56 132 LYS A N 1
ATOM 1069 C CA . LYS A 1 132 ? -17.630 -15.661 6.539 1.00 83.56 132 LYS A CA 1
ATOM 1070 C C . LYS A 1 132 ? -18.986 -16.230 6.145 1.00 83.56 132 LYS A C 1
ATOM 1072 O O . LYS A 1 132 ? -19.968 -15.900 6.793 1.00 83.56 132 LYS A O 1
ATOM 1077 N N . ASP A 1 133 ? -19.041 -17.055 5.104 1.00 83.75 133 ASP A N 1
ATOM 1078 C CA . ASP A 1 133 ? -20.245 -17.810 4.723 1.00 83.75 133 ASP A CA 1
ATOM 1079 C C . ASP A 1 133 ? -21.513 -16.941 4.559 1.00 83.75 133 ASP A C 1
ATOM 1081 O O . ASP A 1 133 ? -22.596 -17.297 5.014 1.00 83.75 133 ASP A O 1
ATOM 1085 N N . GLY A 1 134 ? -21.389 -15.752 3.959 1.00 84.56 134 GLY A N 1
ATOM 1086 C CA . GLY A 1 134 ? -22.539 -14.863 3.755 1.00 84.56 134 GLY A CA 1
ATOM 1087 C C . GLY A 1 134 ? -22.926 -13.998 4.961 1.00 84.56 134 GLY A C 1
ATOM 1088 O O . GLY A 1 134 ? -23.786 -13.130 4.825 1.00 84.56 134 GLY A O 1
ATOM 1089 N N . ILE A 1 135 ? -22.297 -14.189 6.127 1.00 87.19 135 ILE A N 1
ATOM 1090 C CA . ILE A 1 135 ? -22.598 -13.458 7.365 1.00 87.19 135 ILE A CA 1
ATOM 1091 C C . ILE A 1 135 ? -21.413 -12.607 7.833 1.00 87.19 135 ILE A C 1
ATOM 1093 O O . ILE A 1 135 ? -20.243 -12.979 7.694 1.00 87.19 135 ILE A O 1
ATOM 1097 N N . ILE A 1 136 ? -21.713 -11.453 8.431 1.00 87.69 136 ILE A N 1
ATOM 1098 C CA . ILE A 1 136 ? -20.699 -10.614 9.077 1.00 87.69 136 ILE A CA 1
ATOM 1099 C C . ILE A 1 136 ? -20.564 -11.074 10.531 1.00 87.69 136 ILE A C 1
ATOM 1101 O O . ILE A 1 136 ? -21.525 -11.059 11.299 1.00 87.69 136 ILE A O 1
ATOM 1105 N N . VAL A 1 137 ? -19.358 -11.484 10.914 1.00 87.44 137 VAL A N 1
ATOM 1106 C CA . VAL A 1 137 ? -19.002 -11.921 12.264 1.00 87.44 137 VAL A CA 1
ATOM 1107 C C . VAL A 1 137 ? -18.148 -10.849 12.923 1.00 87.44 137 VAL A C 1
ATOM 1109 O O . VAL A 1 137 ? -17.013 -10.589 12.515 1.00 87.44 137 VAL A O 1
ATOM 1112 N N . MET A 1 138 ? -18.678 -10.246 13.978 1.00 88.06 138 MET A N 1
ATOM 1113 C CA . MET A 1 138 ? -17.996 -9.232 14.772 1.00 88.06 138 MET A CA 1
ATOM 1114 C C . MET A 1 138 ? -17.578 -9.850 16.100 1.00 88.06 138 MET A C 1
ATOM 1116 O O . MET A 1 138 ? -18.386 -10.439 16.810 1.00 88.06 138 MET A O 1
ATOM 1120 N N . LYS A 1 139 ? -16.302 -9.731 16.452 1.00 85.50 139 LYS A N 1
ATOM 1121 C CA . LYS A 1 139 ? -15.779 -10.149 17.753 1.00 85.50 139 LYS A CA 1
ATOM 1122 C C . LYS A 1 139 ? -15.498 -8.918 18.589 1.00 85.50 139 LYS A C 1
ATOM 1124 O O . LYS A 1 139 ? -14.804 -8.004 18.131 1.00 85.50 139 LYS A O 1
ATOM 1129 N N . GLY A 1 140 ? -15.982 -8.924 19.819 1.00 86.69 140 GLY A N 1
ATOM 1130 C CA . GLY A 1 140 ? -15.820 -7.801 20.721 1.00 86.69 140 GLY A CA 1
ATOM 1131 C C . GLY A 1 140 ? -15.987 -8.173 22.183 1.00 86.69 140 GLY A C 1
ATOM 1132 O O . GLY A 1 140 ? -16.108 -9.347 22.531 1.00 86.69 140 GLY A O 1
ATOM 1133 N N . LYS A 1 141 ? -15.974 -7.153 23.034 1.00 85.75 141 LYS A N 1
ATOM 1134 C CA . LYS A 1 141 ? -16.317 -7.263 24.448 1.00 85.75 141 LYS A CA 1
ATOM 1135 C C . LYS A 1 141 ? -17.551 -6.417 24.726 1.00 85.75 141 LYS A C 1
ATOM 1137 O O . LYS A 1 141 ? -17.541 -5.226 24.428 1.00 85.75 141 LYS A O 1
ATOM 1142 N N . ALA A 1 142 ? -18.593 -7.021 25.277 1.00 84.12 142 ALA A N 1
ATOM 1143 C CA . ALA A 1 142 ? -19.731 -6.305 25.831 1.00 84.12 142 ALA A CA 1
ATOM 1144 C C . ALA A 1 142 ? -19.428 -5.921 27.288 1.00 84.12 142 ALA A C 1
ATOM 1146 O O . ALA A 1 142 ? -18.742 -6.665 27.992 1.00 84.12 142 ALA A O 1
ATOM 1147 N N . PHE A 1 143 ? -19.898 -4.752 27.726 1.00 82.62 143 PHE A N 1
ATOM 1148 C CA . PHE A 1 143 ? -19.729 -4.243 29.093 1.00 82.62 143 PHE A CA 1
ATOM 1149 C C . PHE A 1 143 ? -18.281 -4.363 29.606 1.00 82.62 143 PHE A C 1
ATOM 1151 O O . PHE A 1 143 ? -18.006 -4.828 30.710 1.00 82.62 143 PHE A O 1
ATOM 1158 N N . GLY A 1 144 ? -17.325 -3.990 28.751 1.00 77.69 144 GLY A N 1
ATOM 1159 C CA . GLY A 1 144 ? -15.892 -3.981 29.048 1.00 77.69 144 GLY A CA 1
ATOM 1160 C C . GLY A 1 144 ? -15.200 -5.348 29.001 1.00 77.69 144 GLY A C 1
ATOM 1161 O O . GLY A 1 144 ? -14.182 -5.478 28.322 1.00 77.69 144 GLY A O 1
ATOM 1162 N N . SER A 1 145 ? -15.706 -6.367 29.701 1.00 78.50 145 SER A N 1
ATOM 1163 C CA . SER A 1 145 ? -14.972 -7.628 29.914 1.00 78.50 145 SER A CA 1
ATOM 1164 C C . SER A 1 145 ? -15.630 -8.880 29.339 1.00 78.50 145 SER A C 1
ATOM 1166 O O . SER A 1 145 ? -14.929 -9.880 29.210 1.00 78.50 145 SER A O 1
ATOM 1168 N N . MET A 1 146 ? -16.906 -8.847 28.944 1.00 86.38 146 MET A N 1
ATOM 1169 C CA . MET A 1 146 ? -17.632 -10.036 28.486 1.00 86.38 146 MET A CA 1
ATOM 1170 C C . MET A 1 146 ? -17.337 -10.312 27.002 1.00 86.38 146 MET A C 1
ATOM 1172 O O . MET A 1 146 ? -17.851 -9.591 26.144 1.00 86.38 146 MET A O 1
ATOM 1176 N N . PRO A 1 147 ? -16.499 -11.308 26.644 1.00 84.50 147 PRO A N 1
ATOM 1177 C CA . PRO A 1 147 ? -16.181 -11.572 25.247 1.00 84.50 147 PRO A CA 1
ATOM 1178 C C . PRO A 1 147 ? -17.420 -12.117 24.534 1.00 84.50 147 PRO A C 1
ATOM 1180 O O . PRO A 1 147 ? -17.990 -13.124 24.944 1.00 84.50 147 PRO A O 1
ATOM 1183 N N . GLN A 1 148 ? -17.819 -11.471 23.443 1.00 87.38 148 GLN A N 1
ATOM 1184 C CA . GLN A 1 148 ? -18.989 -11.869 22.674 1.00 87.38 148 GLN A CA 1
ATOM 1185 C C . GLN A 1 148 ? -18.684 -11.861 21.176 1.00 87.38 148 GLN A C 1
ATOM 1187 O O . GLN A 1 148 ? -17.977 -10.993 20.651 1.00 87.38 148 GLN A O 1
ATOM 1192 N N . VAL A 1 149 ? -19.228 -12.859 20.483 1.00 87.06 149 VAL A N 1
ATOM 1193 C CA . VAL A 1 149 ? -19.237 -12.936 19.023 1.00 87.06 149 VAL A CA 1
ATOM 1194 C C . VAL A 1 149 ? -20.645 -12.586 18.558 1.00 87.06 149 VAL A C 1
ATOM 1196 O O . VAL A 1 149 ? -21.611 -13.244 18.929 1.00 87.06 149 VAL A O 1
ATOM 1199 N N . MET A 1 150 ? -20.758 -11.510 17.792 1.00 88.44 150 MET A N 1
ATOM 1200 C CA . MET A 1 150 ? -22.010 -10.982 17.264 1.00 88.44 150 MET A CA 1
ATOM 1201 C C . MET A 1 150 ? -22.097 -11.335 15.782 1.00 88.44 150 MET A C 1
ATOM 1203 O O . MET A 1 150 ? -21.167 -11.067 15.018 1.00 88.44 150 MET A O 1
ATOM 1207 N N . HIS A 1 151 ? -23.212 -11.932 15.375 1.00 90.12 151 HIS A N 1
ATOM 1208 C CA . HIS A 1 151 ? -23.472 -12.305 13.989 1.00 90.12 151 HIS A CA 1
ATOM 1209 C C . HIS A 1 151 ? -24.509 -11.357 13.394 1.00 90.12 151 HIS A C 1
ATOM 1211 O O . HIS A 1 151 ? -25.598 -11.214 13.944 1.00 90.12 151 HIS A O 1
ATOM 1217 N N . VAL A 1 152 ? -24.181 -10.734 12.264 1.00 89.88 152 VAL A N 1
ATOM 1218 C CA . VAL A 1 152 ? -25.114 -9.907 11.492 1.00 89.88 152 VAL A CA 1
ATOM 1219 C C . VAL A 1 152 ? -25.457 -10.658 10.216 1.00 89.88 152 VAL A C 1
ATOM 1221 O O . VAL A 1 152 ? -24.585 -10.946 9.390 1.00 89.88 152 VAL A O 1
ATOM 1224 N N . ARG A 1 153 ? -26.736 -11.015 10.081 1.00 91.44 153 ARG A N 1
ATOM 1225 C CA . ARG A 1 153 ? -27.271 -11.692 8.893 1.00 91.44 153 ARG A CA 1
ATOM 1226 C C . ARG A 1 153 ? -27.586 -10.660 7.800 1.00 91.44 153 ARG A C 1
ATOM 1228 O O . ARG A 1 153 ? -27.895 -9.522 8.148 1.00 91.44 153 ARG A O 1
ATOM 1235 N N . PRO A 1 154 ? -27.596 -11.037 6.509 1.00 89.19 154 PRO A N 1
ATOM 1236 C CA . PRO A 1 154 ? -27.912 -10.120 5.408 1.00 89.19 154 PRO A CA 1
ATOM 1237 C C . PRO A 1 154 ? -29.220 -9.335 5.589 1.00 89.19 154 PRO A C 1
ATOM 1239 O O . PRO A 1 154 ? -29.243 -8.127 5.377 1.00 89.19 154 PRO A O 1
ATOM 1242 N N . ASN A 1 155 ? -30.280 -9.986 6.076 1.00 91.38 155 ASN A N 1
ATOM 1243 C CA . ASN A 1 155 ? -31.563 -9.322 6.339 1.00 91.38 155 ASN A CA 1
ATOM 1244 C C . ASN A 1 155 ? -31.449 -8.229 7.415 1.00 91.38 155 ASN A C 1
ATOM 1246 O O . ASN A 1 155 ? -32.075 -7.182 7.299 1.00 91.38 155 ASN A O 1
ATOM 1250 N N . GLU A 1 156 ? -30.605 -8.436 8.431 1.00 89.75 156 GLU A N 1
ATOM 1251 C CA . GLU A 1 156 ? -30.357 -7.422 9.463 1.00 89.75 156 GLU A CA 1
ATOM 1252 C C . GLU A 1 156 ? -29.593 -6.227 8.887 1.00 89.75 156 GLU A C 1
ATOM 1254 O O . GLU A 1 156 ? -29.844 -5.099 9.286 1.00 89.75 156 GLU A O 1
ATOM 1259 N N . ILE A 1 157 ? -28.694 -6.444 7.917 1.00 87.44 157 ILE A N 1
ATOM 1260 C CA . ILE A 1 157 ? -28.001 -5.349 7.219 1.00 87.44 157 ILE A CA 1
ATOM 1261 C C . ILE A 1 157 ? -29.018 -4.477 6.478 1.00 87.44 157 ILE A C 1
ATOM 1263 O O . ILE A 1 157 ? -28.941 -3.253 6.554 1.00 87.44 157 ILE A O 1
ATOM 1267 N N . TRP A 1 158 ? -29.996 -5.092 5.808 1.00 89.19 158 TRP A N 1
ATOM 1268 C CA . TRP A 1 158 ? -31.066 -4.355 5.135 1.00 89.19 158 TRP A CA 1
ATOM 1269 C C . TRP A 1 158 ? -31.917 -3.544 6.120 1.00 89.19 158 TRP A C 1
ATOM 1271 O O . TRP A 1 158 ? -32.153 -2.355 5.907 1.00 89.19 158 TRP A O 1
ATOM 1281 N N . ASN A 1 159 ? -32.298 -4.157 7.244 1.00 90.81 159 ASN A N 1
ATOM 1282 C CA . ASN A 1 159 ? -33.030 -3.472 8.310 1.00 90.81 159 ASN A CA 1
ATOM 1283 C C . ASN A 1 159 ? -32.228 -2.294 8.882 1.00 90.81 159 ASN A C 1
ATOM 1285 O O . ASN A 1 159 ? -32.775 -1.210 9.064 1.00 90.81 159 ASN A O 1
ATOM 1289 N N . LEU A 1 160 ? -30.924 -2.480 9.111 1.00 87.81 160 LEU A N 1
ATOM 1290 C CA . LEU A 1 160 ? -30.030 -1.430 9.598 1.00 87.81 160 LEU A CA 1
ATOM 1291 C C . LEU A 1 160 ? -29.980 -0.242 8.637 1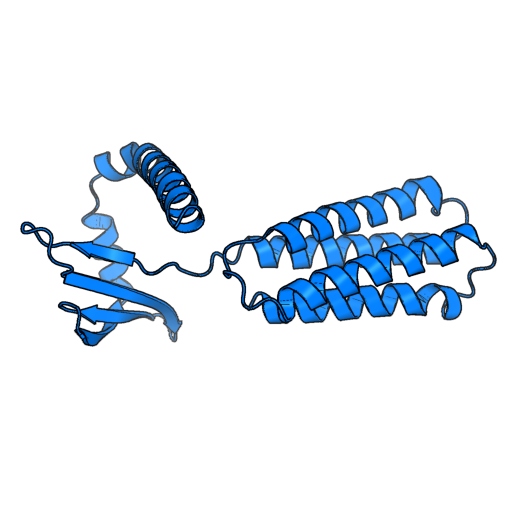.00 87.81 160 LEU A C 1
ATOM 1293 O O . LEU A 1 160 ? -30.063 0.893 9.094 1.00 87.81 160 LEU A O 1
ATOM 1297 N N . VAL A 1 161 ? -29.890 -0.480 7.325 1.00 87.06 161 VAL A N 1
ATOM 1298 C CA . VAL A 1 161 ? -29.918 0.597 6.320 1.00 87.06 161 VAL A CA 1
ATOM 1299 C C . VAL A 1 161 ? -31.236 1.369 6.385 1.00 87.06 161 VAL A C 1
ATOM 1301 O O . VAL A 1 161 ? -31.214 2.596 6.356 1.00 87.06 161 VAL A O 1
ATOM 1304 N N . GLY A 1 162 ? -32.366 0.676 6.553 1.00 87.62 162 GLY A N 1
ATOM 1305 C CA . GLY A 1 162 ? -33.675 1.314 6.726 1.00 87.62 162 GLY A CA 1
ATOM 1306 C C . GLY A 1 162 ? -33.804 2.154 8.004 1.00 87.62 162 GLY A C 1
ATOM 1307 O O . GLY A 1 162 ? -34.584 3.101 8.035 1.00 87.62 162 GLY A O 1
ATOM 1308 N N . MET A 1 163 ? -33.027 1.845 9.048 1.00 91.38 163 MET A N 1
ATOM 1309 C CA . MET A 1 163 ? -33.012 2.609 10.301 1.00 91.38 163 MET A CA 1
ATOM 1310 C C . MET A 1 163 ? -32.150 3.874 10.239 1.00 91.38 163 MET A C 1
ATOM 1312 O O . MET A 1 163 ? -32.300 4.735 11.105 1.00 91.38 163 MET A O 1
ATOM 1316 N N . VAL A 1 164 ? -31.235 3.999 9.270 1.00 88.56 164 VAL A N 1
ATOM 1317 C CA . VAL A 1 164 ? -30.377 5.184 9.150 1.00 88.56 164 VAL A CA 1
ATOM 1318 C C . VAL A 1 164 ? -31.153 6.295 8.433 1.00 88.56 164 VAL A C 1
ATOM 1320 O O . VAL A 1 164 ? -31.379 6.194 7.226 1.00 88.56 164 VAL A O 1
ATOM 1323 N N . PRO A 1 165 ? -31.544 7.385 9.122 1.00 90.88 165 PRO A N 1
ATOM 1324 C CA . PRO A 1 165 ? -32.210 8.501 8.470 1.00 90.88 165 PRO A CA 1
ATOM 1325 C C . PRO A 1 165 ? -31.269 9.190 7.478 1.00 90.88 165 PRO A C 1
ATOM 1327 O O . PRO A 1 165 ? -30.058 9.297 7.699 1.00 90.88 165 PRO A O 1
ATOM 1330 N N . PHE A 1 166 ? -31.851 9.738 6.410 1.00 89.25 166 PHE A N 1
ATOM 1331 C CA . PHE A 1 166 ? -31.115 10.451 5.363 1.00 89.25 166 PHE A CA 1
ATOM 1332 C C . PHE A 1 166 ? -30.252 11.603 5.913 1.00 89.25 166 PHE A C 1
ATOM 1334 O O . PHE A 1 166 ? -29.163 11.873 5.408 1.00 89.25 166 PHE A O 1
ATOM 1341 N N . GLU A 1 167 ? -30.683 12.234 7.008 1.00 90.50 167 GLU A N 1
ATOM 1342 C CA . GLU A 1 167 ? -29.940 13.299 7.687 1.00 90.50 167 GLU A CA 1
ATOM 1343 C C . GLU A 1 167 ? -28.553 12.849 8.183 1.00 90.50 167 GLU A C 1
ATOM 1345 O O . GLU A 1 167 ? -27.583 13.603 8.061 1.00 90.50 167 GLU A O 1
ATOM 1350 N N . ILE A 1 168 ? -28.421 11.611 8.680 1.00 89.81 168 ILE A N 1
ATOM 1351 C CA . ILE A 1 168 ? -27.126 11.059 9.112 1.00 89.81 168 ILE A CA 1
ATOM 1352 C C . ILE A 1 168 ? -26.216 10.827 7.906 1.00 89.81 168 ILE A C 1
ATOM 1354 O O . ILE A 1 168 ? -25.021 11.113 7.979 1.00 89.81 168 ILE A O 1
ATOM 1358 N N . ILE A 1 169 ? -26.770 10.350 6.789 1.00 88.75 169 ILE A N 1
ATOM 1359 C CA . ILE A 1 169 ? -26.016 10.127 5.548 1.00 88.75 169 ILE A CA 1
ATOM 1360 C C . ILE A 1 169 ? -25.434 11.452 5.039 1.00 88.75 169 ILE A C 1
ATOM 1362 O O . ILE A 1 169 ? -24.271 11.502 4.638 1.00 88.75 169 ILE A O 1
ATOM 1366 N N . LEU A 1 170 ? -26.197 12.544 5.135 1.00 92.50 170 LEU A N 1
ATOM 1367 C CA . LEU A 1 170 ? -25.737 13.875 4.738 1.00 92.50 170 LEU A CA 1
ATOM 1368 C C . LEU A 1 170 ? -24.656 14.439 5.681 1.00 92.50 170 LEU A C 1
ATOM 1370 O O . LEU A 1 170 ? -23.721 15.098 5.229 1.00 92.50 170 LEU A O 1
ATOM 1374 N N . HIS A 1 171 ? -24.744 14.161 6.987 1.00 93.19 171 HIS A N 1
ATOM 1375 C CA . HIS A 1 171 ? -23.771 14.627 7.987 1.00 93.19 171 HIS A CA 1
ATOM 1376 C C . HIS A 1 171 ? -22.540 13.724 8.141 1.00 93.19 171 HIS A C 1
ATOM 1378 O O . HIS A 1 171 ? -21.542 14.132 8.746 1.00 93.19 171 HIS A O 1
ATOM 1384 N N . MET A 1 172 ? -22.573 12.518 7.577 1.00 90.69 172 MET A N 1
ATOM 1385 C CA . MET A 1 172 ? -21.495 11.531 7.641 1.00 90.69 172 MET A CA 1
ATOM 1386 C C . MET A 1 172 ? -20.122 12.093 7.230 1.00 90.69 172 MET A C 1
ATOM 1388 O O . MET A 1 172 ? -19.170 11.898 7.988 1.00 90.69 172 MET A O 1
ATOM 1392 N N . PRO A 1 173 ? -19.977 12.865 6.131 1.00 92.00 173 PRO A N 1
ATOM 1393 C CA . PRO A 1 173 ? -18.696 13.474 5.763 1.00 92.00 173 PRO A CA 1
ATOM 1394 C C . PRO A 1 173 ? -18.115 14.375 6.865 1.00 92.00 173 PRO A C 1
ATOM 1396 O O . PRO A 1 173 ? -16.923 14.304 7.173 1.00 92.00 173 PRO A O 1
ATOM 1399 N N . LYS A 1 174 ? -18.962 15.183 7.517 1.00 92.62 174 LYS A N 1
ATOM 1400 C CA . LYS A 1 174 ? -18.556 16.068 8.620 1.00 92.62 174 LYS A CA 1
ATOM 1401 C C . LYS A 1 174 ? -18.139 15.264 9.853 1.00 92.62 174 LYS A C 1
ATOM 1403 O O . LYS A 1 174 ? -17.129 15.588 10.476 1.00 92.62 174 LYS A O 1
ATOM 1408 N N . LEU A 1 175 ? -18.879 14.205 10.189 1.00 90.06 175 LEU A N 1
ATOM 1409 C CA . LEU A 1 175 ? -18.552 13.309 11.305 1.00 90.06 175 LEU A CA 1
ATOM 1410 C C . LEU A 1 175 ? -17.218 12.586 11.084 1.00 90.06 175 LEU A C 1
ATOM 1412 O O . LEU A 1 175 ? -16.384 12.544 11.989 1.00 90.06 175 LEU A O 1
ATOM 1416 N N . LEU A 1 176 ? -16.982 12.081 9.870 1.00 87.94 176 LEU A N 1
ATOM 1417 C CA . LEU A 1 176 ? -15.716 11.450 9.492 1.00 87.94 176 LEU A CA 1
ATOM 1418 C C . LEU A 1 176 ? -14.543 12.431 9.608 1.00 87.94 176 LEU A C 1
ATOM 1420 O O . LEU A 1 176 ? -13.495 12.075 10.152 1.00 87.94 176 LEU A O 1
ATOM 1424 N N . TYR A 1 177 ? -14.728 13.680 9.171 1.00 87.88 177 TYR A N 1
ATOM 1425 C CA . TYR A 1 177 ? -13.711 14.723 9.301 1.00 87.88 177 TYR A CA 1
ATOM 1426 C C . TYR A 1 177 ? -13.384 15.051 10.768 1.00 87.88 177 TYR A C 1
ATOM 1428 O O . TYR A 1 177 ? -12.212 15.095 11.153 1.00 87.88 177 TYR A O 1
ATOM 1436 N N . LEU A 1 178 ? -14.406 15.222 11.613 1.00 89.00 178 LEU A N 1
ATOM 1437 C CA . LEU A 1 178 ? -14.225 15.467 13.048 1.00 89.00 178 LEU A CA 1
ATOM 1438 C C . LEU A 1 178 ? -13.508 14.298 13.738 1.00 89.00 178 LEU A C 1
ATOM 1440 O O . LEU A 1 178 ? -12.569 14.521 14.505 1.00 89.00 178 LEU A O 1
ATOM 1444 N N . GLY A 1 179 ? -13.889 13.058 13.416 1.00 84.44 179 GLY A N 1
ATOM 1445 C CA . GLY A 1 179 ? -13.232 11.857 13.933 1.00 84.44 179 GLY A CA 1
ATOM 1446 C C . GLY A 1 179 ? -11.763 11.755 13.512 1.00 84.44 179 GLY A C 1
ATOM 1447 O O . GLY A 1 179 ? -10.903 11.406 14.325 1.00 84.44 179 GLY A O 1
ATOM 1448 N N . TRP A 1 180 ? -11.440 12.118 12.267 1.00 83.62 180 TRP A N 1
ATOM 1449 C CA . TRP A 1 180 ? -10.057 12.166 11.789 1.00 83.62 180 TRP A CA 1
ATOM 1450 C C . TRP A 1 180 ? -9.210 13.189 12.560 1.00 83.62 180 TRP A C 1
ATOM 1452 O O . TRP A 1 180 ? -8.099 12.859 12.989 1.00 83.62 180 TRP A O 1
ATOM 1462 N N . LYS A 1 181 ? -9.748 14.394 12.800 1.00 85.19 181 LYS A N 1
ATOM 1463 C CA . LYS A 1 181 ? -9.067 15.456 13.560 1.00 85.19 181 LYS A CA 1
ATOM 1464 C C . LYS A 1 181 ? -8.783 15.033 15.006 1.00 85.19 181 LYS A C 1
ATOM 1466 O O . LYS A 1 181 ? -7.630 15.067 15.433 1.00 85.19 181 LYS A O 1
ATOM 1471 N N . GLN A 1 182 ? -9.799 14.546 15.722 1.00 83.75 182 GLN A N 1
ATOM 1472 C CA . GLN A 1 182 ? -9.654 14.092 17.113 1.00 83.75 182 GLN A CA 1
ATOM 1473 C C . GLN A 1 182 ? -8.650 12.941 17.248 1.00 83.75 182 GLN A C 1
ATOM 1475 O O . GLN A 1 182 ? -7.904 12.857 18.223 1.00 83.75 182 GLN A O 1
ATOM 1480 N N . ASN A 1 183 ? -8.602 12.041 16.262 1.00 76.44 183 ASN A N 1
ATOM 1481 C CA . ASN A 1 183 ? -7.654 10.935 16.281 1.00 76.44 183 ASN A CA 1
ATOM 1482 C C . ASN A 1 183 ? -6.203 11.408 16.080 1.00 76.44 183 ASN A C 1
ATOM 1484 O O . ASN A 1 183 ? -5.303 10.890 16.738 1.00 76.44 183 ASN A O 1
ATOM 1488 N N . LYS A 1 184 ? -5.964 12.409 15.218 1.00 73.94 184 LYS A N 1
ATOM 1489 C CA . LYS A 1 184 ? -4.638 13.039 15.078 1.00 73.94 184 LYS A CA 1
ATOM 1490 C C . LYS A 1 184 ? -4.169 13.662 16.395 1.00 73.94 184 LYS A C 1
ATOM 1492 O O . LYS A 1 184 ? -3.020 13.462 16.781 1.00 73.94 184 LYS A O 1
ATOM 1497 N N . GLU A 1 185 ? -5.062 14.359 17.092 1.00 71.94 185 GLU A N 1
ATOM 1498 C CA . GLU A 1 185 ? -4.775 15.001 18.381 1.00 71.94 185 GLU A CA 1
ATOM 1499 C C . GLU A 1 185 ? -4.481 13.971 19.486 1.00 71.94 185 GLU A C 1
ATOM 1501 O O . GLU A 1 185 ? -3.484 14.105 20.194 1.00 71.94 185 GLU A O 1
ATOM 1506 N N . LYS A 1 186 ? -5.263 12.883 19.581 1.00 70.62 186 LYS A N 1
ATOM 1507 C CA . LYS A 1 186 ? -5.009 11.786 20.539 1.00 70.62 186 LYS A CA 1
ATOM 1508 C C . LYS A 1 186 ? -3.666 11.090 20.308 1.00 70.62 186 LYS A C 1
ATOM 1510 O O . LYS A 1 186 ? -2.964 10.787 21.269 1.00 70.62 186 LYS A O 1
ATOM 1515 N N . VAL A 1 187 ? -3.292 10.839 19.051 1.00 63.47 187 VAL A N 1
ATOM 1516 C CA . VAL A 1 187 ? -1.984 10.249 18.710 1.00 63.47 187 VAL A CA 1
ATOM 1517 C C . VAL A 1 187 ? -0.844 11.211 19.059 1.00 63.47 187 VAL A C 1
ATOM 1519 O O . VAL A 1 187 ? 0.162 10.783 19.615 1.00 63.47 187 VAL A O 1
ATOM 1522 N N . ALA A 1 188 ? -1.006 12.510 18.790 1.00 64.06 188 ALA A N 1
ATOM 1523 C CA . ALA A 1 188 ? -0.011 13.521 19.144 1.00 64.06 188 ALA A CA 1
ATOM 1524 C C . ALA A 1 188 ? 0.174 13.661 20.666 1.00 64.06 188 ALA A C 1
ATOM 1526 O O . ALA A 1 188 ? 1.303 13.826 21.120 1.00 64.06 188 ALA A O 1
ATOM 1527 N N . ALA A 1 189 ? -0.905 13.554 21.447 1.00 65.38 189 ALA A N 1
ATOM 1528 C CA . ALA A 1 189 ? -0.850 13.569 22.907 1.00 65.38 189 ALA A CA 1
ATOM 1529 C C . ALA A 1 189 ? -0.179 12.308 23.478 1.00 65.38 189 ALA A C 1
ATOM 1531 O O . ALA A 1 189 ? 0.686 12.422 24.339 1.00 65.38 189 ALA A O 1
ATOM 1532 N N . LYS A 1 190 ? -0.507 11.116 22.953 1.00 64.44 190 LYS A N 1
ATOM 1533 C CA . LYS A 1 190 ? 0.101 9.844 23.385 1.00 64.44 190 LYS A CA 1
ATOM 1534 C C . LYS A 1 190 ? 1.618 9.798 23.159 1.00 64.44 190 LYS A C 1
ATOM 1536 O O . LYS A 1 190 ? 2.311 9.162 23.933 1.00 64.44 190 LYS A O 1
ATOM 1541 N N . ASN A 1 191 ? 2.126 10.470 22.126 1.00 56.22 191 ASN A N 1
ATOM 1542 C CA . ASN A 1 191 ? 3.560 10.511 21.812 1.00 56.22 191 ASN A CA 1
ATOM 1543 C C . ASN A 1 191 ? 4.354 11.547 22.636 1.00 56.22 191 ASN A C 1
ATOM 1545 O O . ASN A 1 191 ? 5.565 11.647 22.457 1.00 56.22 191 ASN A O 1
ATOM 1549 N N . ARG A 1 192 ? 3.687 12.364 23.465 1.00 55.81 192 ARG A N 1
ATOM 1550 C CA . ARG A 1 192 ? 4.322 13.347 24.364 1.00 55.81 192 ARG A CA 1
ATOM 1551 C C . ARG A 1 192 ? 4.435 12.857 25.814 1.00 55.81 192 ARG A C 1
ATOM 1553 O O . ARG A 1 192 ? 5.070 13.544 26.610 1.00 55.81 192 ARG A O 1
ATOM 1560 N N . CYS A 1 193 ? 3.804 11.732 26.143 1.00 46.50 193 CYS A N 1
ATOM 1561 C CA . CYS A 1 193 ? 3.919 11.037 27.425 1.00 46.50 193 CYS A CA 1
ATOM 1562 C C . CYS A 1 193 ? 4.890 9.866 27.286 1.00 46.50 193 CYS A C 1
ATOM 1564 O O . CYS A 1 193 ? 5.600 9.599 28.275 1.00 46.50 193 CYS A O 1
#

Sequence (193 aa):
MKKLFAWITVLLGIWLMITPWLLDYREILPQWHDTVVGLVIIILDLIFIYSKVDHSKNWPHFVNIILGLWLCVSGIVIFGPISAAIRWNEIIVGILLALFSAIATQIIEGRKTYIYTKEGSVLVEMSKMNYKDGIIVMKGKAFGSMPQVMHVRPNEIWNLVGMVPFEIILHMPKLLYLGWKQNKEKVAAKNRC

Foldseek 3Di:
DLLVLLVVQLVLLVVLQCVCVVVVPPDPVSNVVSPVLSVLSNVLSVCVNPDPPDPPDLPSLVVQLVSLVVL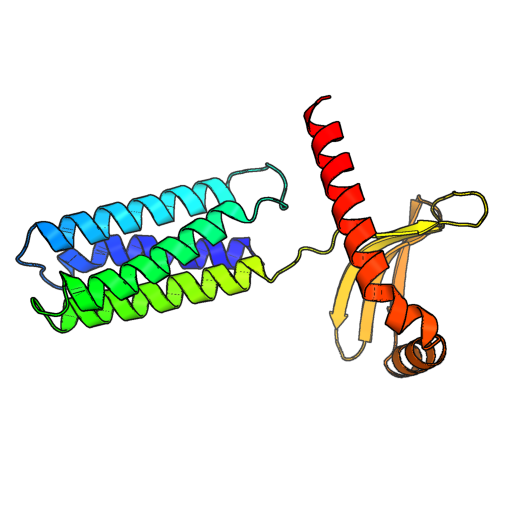QVCLVPPCVVPDPVSSVSSNVSSVSSNVSSVVSVPPPQDDFDFDADPVRFTQWTWRDWDDDPQWIWTWTAGRPHRTDIDIDHPVNVVVVVVPDDVVCVVCVVVVVVVVVVVVVVVVVVVVVD

Secondary structure (DSSP, 8-state):
-HHHHHHHHHHHHHHHHHHHHHTT--SHHHHHHHHHHHHHHHHHHHHHHH--S-TT--HHHHHHHHHHHHHHHHHHHTSTTT-HHHHHHHHHHHHHHHHHHHHHHH------EEEE-TTS-EEEEEEEEEEETTEEEEEEEETTTEEEEEEE-HHHHHHHHHHS-HHHHHHHHHHHHHHHHHHHHHHHHHTT-